Protein AF-A0A3B9QNN4-F1 (afdb_monomer_lite)

Secondary structure (DSSP, 8-state):
--HHHHHHHHHHHHHHHHHHHHTSS-------PPPPS------HHHHHHHHHHHHHHTGGGGGG--S-STTSHIIIIIHHHHHHHHHHHHHH--THHHHHHHHHHHHHHHTSHHHHT-B-TTS-B-SS--B-TT-EEEPPEEEE-TTS-EEEEEEE-SSS-GGGEEEEEEE-SSS-EEEEEEE-TT-SS-EEEEEEEE-TTTHHHHHTTT--TT-SEEEEE-SSSPPPSEEEE---EEE--B-TTHHHHHHHHHHHHHHHHHT-GGGGGGHHHHHHHHHHT--TTGGGS--

pLDDT: mean 85.91, std 18.67, range [30.56, 98.75]

Radius of gyration: 27.52 Å; chains: 1; bounding box: 50×66×72 Å

Structure (mmCIF, N/CA/C/O backbone):
data_AF-A0A3B9QNN4-F1
#
_entry.id   AF-A0A3B9QNN4-F1
#
loop_
_atom_site.group_PDB
_atom_site.id
_atom_site.type_symbol
_atom_site.label_atom_id
_atom_site.label_alt_id
_atom_site.label_comp_id
_atom_site.label_asym_id
_atom_site.label_entity_id
_atom_site.label_seq_id
_atom_site.pdbx_PDB_ins_code
_atom_site.Cartn_x
_atom_site.Cartn_y
_atom_site.Cartn_z
_atom_site.occupancy
_atom_site.B_iso_or_equiv
_atom_site.auth_seq_id
_atom_site.auth_comp_id
_atom_site.auth_asym_id
_atom_site.auth_atom_id
_atom_site.pdbx_PDB_model_num
ATOM 1 N N . MET A 1 1 ? -0.149 27.822 26.641 1.00 48.84 1 MET A N 1
ATOM 2 C CA . MET A 1 1 ? 0.978 28.114 25.717 1.00 48.84 1 MET A CA 1
ATOM 3 C C . MET A 1 1 ? 0.837 27.492 24.314 1.00 48.84 1 MET A C 1
ATOM 5 O O . MET A 1 1 ? 1.449 27.993 23.382 1.00 48.84 1 MET A O 1
ATOM 9 N N . MET A 1 2 ? -0.023 26.480 24.112 1.00 40.31 2 MET A N 1
ATOM 10 C CA . MET A 1 2 ? -0.178 25.762 22.828 1.00 40.31 2 MET A CA 1
ATOM 11 C C . MET A 1 2 ? -1.085 26.455 21.780 1.00 40.31 2 MET A C 1
ATOM 13 O O . MET A 1 2 ? -0.949 26.218 20.581 1.00 40.31 2 MET A O 1
ATOM 17 N N . LYS A 1 3 ? -1.969 27.378 22.196 1.00 37.03 3 LYS A N 1
ATOM 18 C CA . LYS A 1 3 ? -2.856 28.141 21.285 1.00 37.03 3 LYS A CA 1
ATOM 19 C C . LYS A 1 3 ? -2.114 29.184 20.426 1.00 37.03 3 LYS A C 1
ATOM 21 O O . LYS A 1 3 ? -2.517 29.440 19.296 1.00 37.03 3 LYS A O 1
ATOM 26 N N . ILE A 1 4 ? -0.991 29.718 20.914 1.00 47.22 4 ILE A N 1
ATOM 27 C CA . ILE A 1 4 ? -0.203 30.762 20.228 1.00 47.22 4 ILE A CA 1
ATOM 28 C C . ILE A 1 4 ? 0.596 30.180 19.043 1.00 47.22 4 ILE A C 1
ATOM 30 O O . ILE A 1 4 ? 0.824 30.861 18.042 1.00 47.22 4 ILE A O 1
ATOM 34 N N . LEU A 1 5 ? 0.962 28.892 19.098 1.00 45.12 5 LEU A N 1
ATOM 35 C CA . LEU A 1 5 ? 1.735 28.232 18.040 1.00 45.12 5 LEU A CA 1
ATOM 36 C C . LEU A 1 5 ? 0.873 27.851 16.820 1.00 45.12 5 LEU A C 1
ATOM 38 O O . LEU A 1 5 ? 1.340 27.952 15.685 1.00 45.12 5 LEU A O 1
ATOM 42 N N . ARG A 1 6 ? -0.404 27.490 17.032 1.00 48.41 6 ARG A N 1
ATOM 43 C CA . ARG A 1 6 ? -1.373 27.229 15.947 1.00 48.41 6 ARG A CA 1
ATOM 44 C C . ARG A 1 6 ? -1.708 28.496 15.151 1.00 48.41 6 ARG A C 1
ATOM 46 O O . ARG A 1 6 ? -1.752 28.446 13.924 1.00 48.41 6 ARG A O 1
ATOM 53 N N . TRP A 1 7 ? -1.829 29.641 15.824 1.00 43.94 7 TRP A N 1
ATOM 54 C CA . TRP A 1 7 ? -2.081 30.935 15.176 1.00 43.94 7 TRP A CA 1
ATOM 55 C C . TRP A 1 7 ? -0.928 31.397 14.277 1.00 43.94 7 TRP A C 1
ATOM 57 O O . TRP A 1 7 ? -1.161 31.902 13.183 1.00 43.94 7 TRP A O 1
ATOM 67 N N . ARG A 1 8 ? 0.327 31.148 14.671 1.00 54.59 8 ARG A N 1
ATOM 68 C CA . ARG A 1 8 ? 1.503 31.492 13.851 1.00 54.59 8 ARG A CA 1
ATOM 69 C C . ARG A 1 8 ? 1.609 30.674 12.557 1.00 54.59 8 ARG A C 1
ATOM 71 O O . ARG A 1 8 ? 2.105 31.194 11.561 1.00 54.59 8 ARG A O 1
ATOM 78 N N . LYS A 1 9 ? 1.139 29.420 12.552 1.00 51.97 9 LYS A N 1
ATOM 79 C CA . LYS A 1 9 ? 1.108 28.572 11.345 1.00 51.97 9 LYS A CA 1
ATOM 80 C C . LYS A 1 9 ? -0.024 28.979 10.392 1.00 51.97 9 LYS A C 1
ATOM 82 O O . LYS A 1 9 ? 0.218 29.078 9.194 1.00 51.97 9 LYS A O 1
ATOM 87 N N . ALA A 1 10 ? -1.205 29.311 10.922 1.00 58.41 10 ALA A N 1
ATOM 88 C CA . ALA A 1 10 ? -2.320 29.827 10.123 1.00 58.41 10 ALA A CA 1
ATOM 89 C C . ALA A 1 10 ? -1.997 31.193 9.483 1.00 58.41 10 ALA A C 1
ATOM 91 O O . ALA A 1 10 ? -2.262 31.395 8.302 1.00 58.41 10 ALA A O 1
ATOM 92 N N . LEU A 1 11 ? -1.332 32.096 10.217 1.00 60.78 11 LEU A N 1
ATOM 93 C CA . LEU A 1 11 ? -0.947 33.415 9.702 1.00 60.78 11 LEU A CA 1
ATOM 94 C C . LEU A 1 11 ? 0.086 33.329 8.562 1.00 60.78 11 LEU A C 1
ATOM 96 O O . LEU A 1 11 ? 0.011 34.096 7.608 1.00 60.78 11 LEU A O 1
ATOM 100 N N . ARG A 1 12 ? 1.020 32.365 8.623 1.00 56.84 12 ARG A N 1
ATOM 101 C CA . ARG A 1 12 ? 1.975 32.100 7.530 1.00 56.84 12 ARG A CA 1
ATOM 102 C C . ARG A 1 12 ? 1.289 31.535 6.285 1.00 56.84 12 ARG A C 1
ATOM 104 O O . ARG A 1 12 ? 1.664 31.914 5.184 1.00 56.84 12 ARG A O 1
ATOM 111 N N . LEU A 1 13 ? 0.277 30.682 6.451 1.00 54.38 13 LEU A N 1
ATOM 112 C CA . LEU A 1 13 ? -0.476 30.115 5.329 1.00 54.38 13 LEU A CA 1
ATOM 113 C C . LEU A 1 13 ? -1.315 31.186 4.611 1.00 54.38 13 LEU A C 1
ATOM 115 O O . LEU A 1 13 ? -1.308 31.251 3.386 1.00 54.38 13 LEU A O 1
ATOM 119 N N . VAL A 1 14 ? -1.961 32.081 5.366 1.00 67.06 14 VAL A N 1
ATOM 120 C CA . VAL A 1 14 ? -2.735 33.204 4.806 1.00 67.06 14 VAL A CA 1
ATOM 121 C C . VAL A 1 14 ? -1.829 34.204 4.079 1.00 67.06 14 VAL A C 1
ATOM 123 O O . VAL A 1 14 ? -2.186 34.671 3.001 1.00 67.06 14 VAL A O 1
ATOM 126 N N . LEU A 1 15 ? -0.627 34.480 4.600 1.00 56.66 15 LEU A N 1
ATOM 127 C CA . LEU A 1 15 ? 0.340 35.345 3.914 1.00 56.66 15 LEU A CA 1
ATOM 128 C C . LEU A 1 15 ? 0.849 34.739 2.597 1.00 56.66 15 LEU A C 1
ATOM 130 O O . LEU A 1 15 ? 0.989 35.462 1.616 1.00 56.66 15 LEU A O 1
ATOM 134 N N . VAL A 1 16 ? 1.084 33.423 2.543 1.00 59.09 16 VAL A N 1
ATOM 135 C CA . VAL A 1 16 ? 1.499 32.735 1.306 1.00 59.09 16 VAL A CA 1
ATOM 136 C C . VAL A 1 16 ? 0.375 32.743 0.263 1.00 59.09 16 VAL A C 1
ATOM 138 O O . VAL A 1 16 ? 0.637 32.990 -0.912 1.00 59.09 16 VAL A O 1
ATOM 141 N N . ILE A 1 17 ? -0.881 32.558 0.681 1.00 56.44 17 ILE A N 1
ATOM 142 C CA . ILE A 1 17 ? -2.044 32.613 -0.218 1.00 56.44 17 ILE A CA 1
ATOM 143 C C . ILE A 1 17 ? -2.262 34.035 -0.762 1.00 56.44 17 ILE A C 1
ATOM 145 O O . ILE A 1 17 ? -2.523 34.200 -1.950 1.00 56.44 17 ILE A O 1
ATOM 149 N N . LEU A 1 18 ? -2.082 35.078 0.056 1.00 52.69 18 LEU A N 1
ATOM 150 C CA . LEU A 1 18 ? -2.211 36.469 -0.398 1.00 52.69 18 LEU A CA 1
ATOM 151 C C . LEU A 1 18 ? -1.085 36.899 -1.355 1.00 52.69 18 LEU A C 1
ATOM 153 O O . LEU A 1 18 ? -1.347 37.656 -2.286 1.00 52.69 18 LEU A O 1
ATOM 157 N N . VAL A 1 19 ? 0.137 36.375 -1.197 1.00 55.00 19 VAL A N 1
ATOM 158 C CA . VAL A 1 19 ? 1.235 36.587 -2.163 1.00 55.00 19 VAL A CA 1
ATOM 159 C C . VAL A 1 19 ? 0.944 35.898 -3.502 1.00 55.00 19 VAL A C 1
ATOM 161 O O . VAL A 1 19 ? 1.226 36.466 -4.555 1.00 55.00 19 VAL A O 1
ATOM 164 N N . LEU A 1 20 ? 0.317 34.718 -3.486 1.00 48.19 20 LEU A N 1
ATOM 165 C CA . LEU A 1 20 ? -0.090 34.010 -4.706 1.00 48.19 20 LEU A CA 1
ATOM 166 C C . LEU A 1 20 ? -1.268 34.690 -5.424 1.00 48.19 20 LEU A C 1
ATOM 168 O O . LEU A 1 20 ? -1.307 34.696 -6.651 1.00 48.19 20 LEU A O 1
ATOM 172 N N . ILE A 1 21 ? -2.192 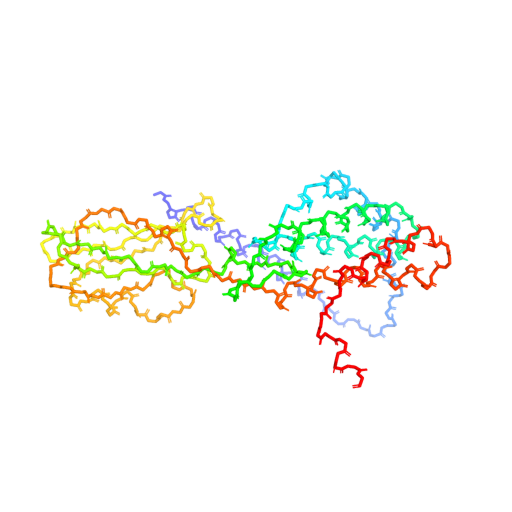35.316 -4.687 1.00 50.88 21 ILE A N 1
ATOM 173 C CA . ILE A 1 21 ? -3.322 36.061 -5.270 1.00 50.88 21 ILE A CA 1
ATOM 174 C C . ILE A 1 21 ? -2.874 37.437 -5.796 1.00 50.88 21 ILE A C 1
ATOM 176 O O . ILE A 1 21 ? -3.336 37.867 -6.851 1.00 50.88 21 ILE A O 1
ATOM 180 N N . GLY A 1 22 ? -1.915 38.098 -5.137 1.00 42.53 22 GLY A N 1
ATOM 181 C CA . GLY A 1 22 ? -1.340 39.368 -5.606 1.00 42.53 22 GLY A CA 1
ATOM 182 C C . GLY A 1 22 ? -0.523 39.255 -6.902 1.00 42.53 22 GLY A C 1
ATOM 183 O O . GLY A 1 22 ? -0.383 40.237 -7.626 1.00 42.53 22 GLY A O 1
ATOM 184 N N . LEU A 1 23 ? -0.037 38.056 -7.240 1.00 44.50 23 LEU A N 1
ATOM 185 C CA . LEU A 1 23 ? 0.614 37.762 -8.524 1.00 44.50 23 LEU A CA 1
ATOM 186 C C . LEU A 1 23 ? -0.383 37.540 -9.679 1.00 44.50 23 LEU A C 1
ATOM 188 O O . LEU A 1 23 ? 0.030 37.532 -10.836 1.00 44.50 23 LEU A O 1
ATOM 192 N N . ALA A 1 24 ? -1.684 37.398 -9.396 1.00 45.53 24 ALA A N 1
ATOM 193 C CA . ALA A 1 24 ? -2.708 37.102 -10.401 1.00 45.53 24 ALA A CA 1
ATOM 194 C C . ALA A 1 24 ? -3.456 38.341 -10.939 1.00 45.53 24 ALA A C 1
ATOM 196 O O . ALA A 1 24 ? -4.159 38.238 -11.941 1.00 45.53 24 ALA A O 1
ATOM 197 N N . THR A 1 25 ? -3.303 39.525 -10.334 1.00 46.22 25 THR A N 1
ATOM 198 C CA . THR A 1 25 ? -4.068 40.734 -10.717 1.00 46.22 25 THR A CA 1
ATOM 199 C C . THR A 1 25 ? -3.306 41.726 -11.607 1.00 46.22 25 THR A C 1
ATOM 201 O O . THR A 1 25 ? -3.734 42.864 -11.766 1.00 46.22 25 THR A O 1
ATOM 204 N N . GLY A 1 26 ? -2.187 41.310 -12.208 1.00 44.72 26 GLY A N 1
ATOM 205 C CA . GLY A 1 26 ? -1.356 42.141 -13.093 1.00 44.72 26 GLY A CA 1
ATOM 206 C C . GLY A 1 26 ? -1.476 41.846 -14.593 1.00 44.72 26 GLY A C 1
ATOM 207 O O . GLY A 1 26 ? -0.605 42.263 -15.350 1.00 44.72 26 GLY A O 1
ATOM 208 N N . LEU A 1 27 ? -2.497 41.108 -15.044 1.00 46.31 27 LEU A N 1
ATOM 209 C CA . LEU A 1 27 ? -2.701 40.814 -16.469 1.00 46.31 27 LEU A CA 1
ATOM 210 C C . LEU A 1 27 ? -3.643 41.838 -17.103 1.00 46.31 27 LEU A C 1
ATOM 212 O O . LEU A 1 27 ? -4.841 41.625 -17.276 1.00 46.31 27 LEU A O 1
ATOM 216 N N . SER A 1 28 ? -3.059 42.976 -17.457 1.00 43.44 28 SER A N 1
ATOM 217 C CA . SER A 1 28 ? -3.612 43.918 -18.422 1.00 43.44 28 SER A CA 1
ATOM 218 C C . SER A 1 28 ? -3.825 43.200 -19.759 1.00 43.44 28 SER A C 1
ATOM 220 O O . SER A 1 28 ? -2.876 42.668 -20.334 1.00 43.44 28 SER A O 1
ATOM 222 N N . PHE A 1 29 ? -5.053 43.209 -20.283 1.00 44.94 29 PHE A N 1
ATOM 223 C CA . PHE A 1 29 ? -5.356 42.777 -21.649 1.00 44.94 29 PHE A CA 1
ATOM 224 C C . PHE A 1 29 ? -4.728 43.755 -22.654 1.00 44.94 29 PHE A C 1
ATOM 226 O O . PHE A 1 29 ? -5.363 44.710 -23.096 1.00 44.94 29 PHE A O 1
ATOM 233 N N . GLN A 1 30 ? -3.465 43.530 -23.013 1.00 46.97 30 GLN A N 1
ATOM 234 C CA . GLN A 1 30 ? -2.846 44.144 -24.183 1.00 46.97 30 GLN A CA 1
ATOM 235 C C . GLN A 1 30 ? -2.880 43.158 -25.351 1.00 46.97 30 GLN A C 1
ATOM 237 O O . GLN A 1 30 ? -2.247 42.114 -25.298 1.00 46.97 30 GLN A O 1
ATOM 242 N N . GLY A 1 31 ? -3.645 43.538 -26.379 1.00 42.91 31 GLY A N 1
ATOM 243 C CA . GLY A 1 31 ? -3.410 43.280 -27.802 1.00 42.91 31 GLY A CA 1
ATOM 244 C C . GLY A 1 31 ? -3.088 41.852 -28.247 1.00 42.91 31 GLY A C 1
ATOM 245 O O . GLY A 1 31 ? -2.016 41.324 -27.977 1.00 42.91 31 GLY A O 1
ATOM 246 N N . CYS A 1 32 ? -3.965 41.288 -29.083 1.00 46.66 32 CYS A N 1
ATOM 247 C CA . CYS A 1 32 ? -3.640 40.161 -29.960 1.00 46.66 32 CYS A CA 1
ATOM 248 C C . CYS A 1 32 ? -2.477 40.521 -30.907 1.00 46.66 32 CYS A C 1
ATOM 250 O O . CYS A 1 32 ? -2.693 40.977 -32.028 1.00 46.66 32 CYS A O 1
ATOM 252 N N . GLY A 1 33 ? -1.242 40.320 -30.455 1.00 56.91 33 GLY A N 1
ATOM 253 C CA . GLY A 1 33 ? -0.106 40.018 -31.317 1.00 56.91 33 GLY A CA 1
ATOM 254 C C . GLY A 1 33 ? -0.001 38.500 -31.507 1.00 56.91 33 GLY A C 1
ATOM 255 O O . GLY A 1 33 ? -0.501 37.753 -30.660 1.00 56.91 33 GLY A O 1
ATOM 256 N N . PRO A 1 34 ? 0.627 38.011 -32.592 1.00 55.72 34 PRO A N 1
ATOM 257 C CA . PRO A 1 34 ? 0.979 36.599 -32.681 1.00 55.72 34 PRO A CA 1
ATOM 258 C C . PRO A 1 34 ? 1.780 36.217 -31.425 1.00 55.72 34 PRO A C 1
ATOM 260 O O . PRO A 1 34 ? 2.636 37.004 -31.004 1.00 55.72 34 PRO A O 1
ATOM 263 N N . PRO A 1 35 ? 1.495 35.063 -30.793 1.00 55.41 35 PRO A N 1
ATOM 264 C CA . PRO A 1 35 ? 2.208 34.660 -29.593 1.00 55.41 35 PRO A CA 1
ATOM 265 C C . PRO A 1 35 ? 3.710 34.666 -29.899 1.00 55.41 35 PRO A C 1
ATOM 267 O O . PRO A 1 35 ? 4.111 34.170 -30.959 1.00 55.41 35 PRO A O 1
ATOM 270 N N . PRO A 1 36 ? 4.555 35.247 -29.029 1.00 52.53 36 PRO A N 1
ATOM 271 C CA . PRO A 1 36 ? 5.988 35.132 -29.206 1.00 52.53 36 PRO A CA 1
ATOM 272 C C . PRO A 1 36 ? 6.321 33.644 -29.286 1.00 52.53 36 PRO A C 1
ATOM 274 O O . PRO A 1 36 ? 5.921 32.852 -28.433 1.00 52.53 36 PRO A O 1
ATOM 277 N N . ASN A 1 37 ? 7.040 33.273 -30.342 1.00 53.25 37 ASN A N 1
ATOM 278 C CA . ASN A 1 37 ? 7.505 31.920 -30.635 1.00 53.25 37 ASN A CA 1
ATOM 279 C C . ASN A 1 37 ? 8.624 31.490 -29.659 1.00 53.25 37 ASN A C 1
ATOM 281 O O . ASN A 1 37 ? 9.626 30.898 -30.040 1.00 53.25 37 ASN A O 1
ATOM 285 N N . THR A 1 38 ? 8.477 31.814 -28.378 1.00 53.00 38 THR A N 1
ATOM 286 C CA . THR A 1 38 ? 9.259 31.288 -27.265 1.00 53.00 38 THR A CA 1
ATOM 287 C C . THR A 1 38 ? 8.513 30.101 -26.673 1.00 53.00 38 THR A C 1
ATOM 289 O O . THR A 1 38 ? 8.257 30.022 -25.472 1.00 53.00 38 THR A O 1
ATOM 292 N N . ALA A 1 39 ? 8.206 29.120 -27.525 1.00 52.06 39 ALA A N 1
ATOM 293 C CA . ALA A 1 39 ? 8.204 27.747 -27.058 1.00 52.06 39 ALA A CA 1
ATOM 294 C C . ALA A 1 39 ? 9.607 27.520 -26.486 1.00 52.06 39 ALA A C 1
ATOM 296 O O . ALA A 1 39 ? 10.578 27.386 -27.229 1.00 52.06 39 ALA A O 1
ATOM 297 N N . LYS A 1 40 ? 9.734 27.612 -25.158 1.00 50.47 40 LYS A N 1
ATOM 298 C CA . LYS A 1 40 ? 10.925 27.176 -24.439 1.00 50.47 40 LYS A CA 1
ATOM 299 C C . LYS A 1 40 ? 11.105 25.720 -24.840 1.00 50.47 40 LYS A C 1
ATOM 301 O O . LYS A 1 40 ? 10.443 24.843 -24.294 1.00 50.47 40 LYS A O 1
ATOM 306 N N . THR A 1 41 ? 11.979 25.476 -25.809 1.00 51.22 41 THR A N 1
ATOM 307 C CA . THR A 1 41 ? 12.717 24.231 -25.902 1.00 51.22 41 THR A CA 1
ATOM 308 C C . THR A 1 41 ? 13.288 24.050 -24.507 1.00 51.22 41 THR A C 1
ATOM 310 O O . THR A 1 41 ? 14.267 24.707 -24.159 1.00 51.22 41 THR A O 1
ATOM 313 N N . ILE A 1 42 ? 12.619 23.270 -23.652 1.00 56.84 42 ILE A N 1
ATOM 314 C CA . ILE A 1 42 ? 13.287 22.685 -22.498 1.00 56.84 42 ILE A CA 1
ATOM 315 C C . ILE A 1 42 ? 14.497 22.032 -23.136 1.00 56.84 42 ILE A C 1
ATOM 317 O O . ILE A 1 42 ? 14.349 21.152 -23.986 1.00 56.84 42 ILE A O 1
ATOM 321 N N . VAL A 1 43 ? 15.672 22.599 -22.884 1.00 70.25 43 VAL A N 1
ATOM 322 C CA . VAL A 1 43 ? 16.878 22.199 -23.590 1.00 70.25 43 VAL A CA 1
ATOM 323 C C . VAL A 1 43 ? 17.049 20.733 -23.225 1.00 70.25 43 VAL A C 1
ATOM 325 O O . VAL A 1 43 ? 17.214 20.424 -22.052 1.00 70.25 43 VAL A O 1
ATOM 328 N N . PHE A 1 44 ? 16.925 19.811 -24.184 1.00 75.69 44 PHE A N 1
ATOM 329 C CA . PHE A 1 44 ? 16.909 18.364 -23.911 1.00 75.69 44 PHE A CA 1
ATOM 330 C C . PHE A 1 44 ? 18.080 17.910 -23.024 1.00 75.69 44 PHE A C 1
ATOM 332 O O . PHE A 1 44 ? 17.966 16.970 -22.239 1.00 75.69 44 PHE A O 1
ATOM 339 N N . GLN A 1 45 ? 19.198 18.628 -23.119 1.00 79.69 45 GLN A N 1
ATOM 340 C CA . GLN A 1 45 ? 20.376 18.464 -22.283 1.00 79.69 45 GLN A CA 1
ATOM 341 C C . GLN A 1 45 ? 20.120 18.747 -20.793 1.00 79.69 45 GLN A C 1
ATOM 343 O O . GLN A 1 45 ? 20.621 18.002 -19.959 1.00 79.69 45 GLN A O 1
ATOM 348 N N . GLU A 1 46 ? 19.329 19.764 -20.454 1.00 86.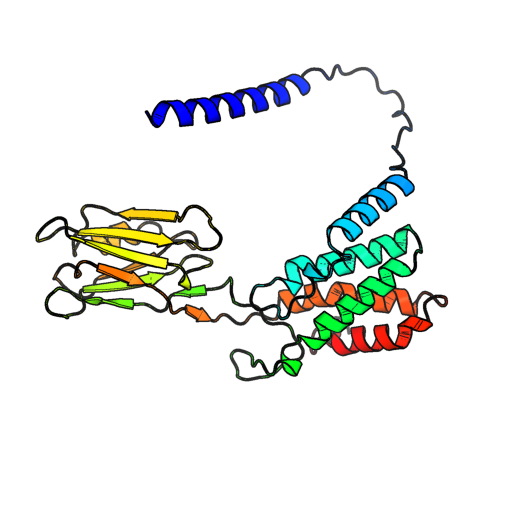00 46 GLU A N 1
ATOM 349 C CA . GLU A 1 46 ? 18.944 20.089 -19.077 1.00 86.00 46 GLU A CA 1
ATOM 350 C C . GLU A 1 46 ? 18.081 18.968 -18.483 1.00 86.00 46 GLU A C 1
ATOM 352 O O . GLU A 1 46 ? 18.407 18.452 -17.419 1.00 86.00 46 GLU A O 1
ATOM 357 N N . ALA A 1 47 ? 17.064 18.492 -19.214 1.00 86.88 47 ALA A N 1
ATOM 358 C CA . ALA A 1 47 ? 16.223 17.375 -18.770 1.00 86.88 47 ALA A CA 1
ATOM 359 C C . ALA A 1 47 ? 17.037 16.089 -18.534 1.00 86.88 47 ALA A C 1
ATOM 361 O O . ALA A 1 47 ? 16.873 15.433 -17.505 1.00 86.88 47 ALA A O 1
ATOM 362 N N . ARG A 1 48 ? 17.968 15.764 -19.445 1.00 92.81 48 ARG A N 1
ATOM 363 C CA . ARG A 1 48 ? 18.896 14.635 -19.278 1.00 92.81 48 ARG A CA 1
ATOM 364 C C . ARG A 1 48 ? 19.783 14.805 -18.049 1.00 92.81 48 ARG A C 1
ATOM 366 O O . ARG A 1 48 ? 19.892 13.879 -17.258 1.00 92.81 48 ARG A O 1
ATOM 373 N N . GLN A 1 49 ? 20.398 15.973 -17.870 1.00 94.12 49 GLN A N 1
ATOM 374 C CA . GLN A 1 49 ? 21.271 16.241 -16.724 1.00 94.12 49 GLN A CA 1
ATOM 375 C C . GLN A 1 49 ? 20.514 16.156 -15.397 1.00 94.12 49 GLN A C 1
ATOM 377 O O . GLN A 1 49 ? 21.021 15.567 -14.444 1.00 94.12 49 GLN A O 1
ATOM 382 N N . THR A 1 50 ? 19.299 16.706 -15.333 1.00 93.94 50 THR A N 1
ATOM 383 C CA . THR A 1 50 ? 18.438 16.603 -14.150 1.00 93.94 50 THR A CA 1
ATOM 384 C C . THR A 1 50 ? 18.081 15.149 -13.854 1.00 93.94 50 THR A C 1
ATOM 386 O O . THR A 1 50 ? 18.192 14.720 -12.706 1.00 93.94 50 THR A O 1
ATOM 389 N N . TYR A 1 51 ? 17.700 14.378 -14.874 1.00 95.75 51 TYR A N 1
ATOM 390 C CA . TYR A 1 51 ? 17.365 12.968 -14.701 1.00 95.75 51 TYR A CA 1
ATOM 391 C C . TYR A 1 51 ? 18.582 12.136 -14.270 1.00 95.75 51 TYR A C 1
ATOM 393 O O . TYR A 1 51 ? 18.488 11.364 -13.322 1.00 95.75 51 TYR A O 1
ATOM 401 N N . ASP A 1 52 ? 19.748 12.341 -14.885 1.00 96.31 52 ASP A N 1
ATOM 402 C CA . ASP A 1 52 ? 20.986 11.638 -14.527 1.00 96.31 52 ASP A CA 1
ATOM 403 C C . ASP A 1 52 ? 21.451 11.973 -13.102 1.00 96.31 52 ASP A C 1
ATOM 405 O O . ASP A 1 52 ? 21.934 11.099 -12.377 1.00 96.31 52 ASP A O 1
ATOM 409 N N . ALA A 1 53 ? 21.275 13.225 -12.669 1.00 95.56 53 ALA A N 1
ATOM 410 C CA . ALA A 1 53 ? 21.531 13.622 -11.289 1.00 95.56 53 ALA A CA 1
ATOM 411 C C . ALA A 1 53 ? 20.586 12.907 -10.312 1.00 95.56 53 ALA A C 1
ATOM 413 O O . ALA A 1 53 ? 21.043 12.432 -9.270 1.00 95.56 53 ALA A O 1
ATOM 414 N N . LEU A 1 54 ? 19.298 12.781 -10.660 1.00 93.69 54 LEU A N 1
ATOM 415 C CA . LEU A 1 54 ? 18.322 12.035 -9.865 1.00 93.69 54 LEU A CA 1
ATOM 416 C C . LEU A 1 54 ? 18.670 10.543 -9.809 1.00 93.69 54 LEU A C 1
ATOM 418 O O . LEU A 1 54 ? 18.742 9.994 -8.711 1.00 93.69 54 LEU A O 1
ATOM 422 N N . LEU A 1 55 ? 18.969 9.910 -10.950 1.00 94.94 55 LEU A N 1
ATOM 423 C CA . LEU A 1 55 ? 19.410 8.514 -11.001 1.00 94.94 55 LEU A CA 1
ATOM 424 C C . LEU A 1 55 ? 20.589 8.282 -10.066 1.00 94.94 55 LEU A C 1
ATOM 426 O O . LEU A 1 55 ? 20.526 7.407 -9.204 1.00 94.94 55 LEU A O 1
ATOM 430 N N . LYS A 1 56 ? 21.636 9.105 -10.179 1.00 94.44 56 LYS A N 1
ATOM 431 C CA . LYS A 1 56 ? 22.823 8.995 -9.329 1.00 94.44 56 LYS A CA 1
ATOM 432 C C . LYS A 1 56 ? 22.484 9.158 -7.846 1.00 94.44 56 LYS A C 1
ATOM 434 O O . LYS A 1 56 ? 23.000 8.406 -7.025 1.00 94.44 56 LYS A O 1
ATOM 439 N N . ALA A 1 57 ? 21.619 10.110 -7.498 1.00 92.25 57 ALA A N 1
ATOM 440 C CA . ALA A 1 57 ? 21.180 10.320 -6.118 1.00 92.25 57 ALA A CA 1
ATOM 441 C C . ALA A 1 57 ? 20.382 9.128 -5.558 1.00 92.25 57 ALA A C 1
ATOM 443 O O . ALA A 1 57 ? 20.390 8.899 -4.351 1.00 92.25 57 ALA A O 1
ATOM 444 N N . THR A 1 58 ? 19.723 8.356 -6.425 1.00 89.25 58 THR A N 1
ATOM 445 C CA . THR A 1 58 ? 18.977 7.139 -6.066 1.00 89.25 58 THR A CA 1
ATOM 446 C C . THR A 1 58 ? 19.791 5.846 -6.186 1.00 89.25 58 THR A C 1
ATOM 448 O O . THR A 1 58 ? 19.196 4.770 -6.186 1.00 89.25 58 THR A O 1
ATOM 451 N N . SER A 1 59 ? 21.121 5.929 -6.313 1.00 92.81 59 SER A N 1
ATOM 452 C CA . SER A 1 59 ? 21.987 4.775 -6.616 1.00 92.81 59 SER A CA 1
ATOM 453 C C . SER A 1 59 ? 21.487 3.996 -7.834 1.00 92.81 59 SER A C 1
ATOM 455 O O . SER A 1 59 ? 21.304 2.790 -7.781 1.00 92.81 59 SER A O 1
ATOM 457 N N . PHE A 1 60 ? 21.158 4.712 -8.910 1.00 92.31 60 PHE A N 1
ATOM 458 C CA . PHE A 1 60 ? 20.611 4.155 -10.153 1.00 92.31 60 PHE A CA 1
ATOM 459 C C . PHE A 1 60 ? 19.321 3.340 -9.986 1.00 92.31 60 PHE A C 1
ATOM 461 O O . PHE A 1 60 ? 18.949 2.603 -10.889 1.00 92.31 60 PHE A O 1
ATOM 468 N N . GLY A 1 61 ? 18.603 3.523 -8.875 1.00 90.38 61 GLY A N 1
ATOM 469 C CA . GLY A 1 61 ? 17.374 2.793 -8.594 1.00 90.38 61 GLY A CA 1
ATOM 470 C C . GLY A 1 61 ? 17.568 1.542 -7.740 1.00 90.38 61 GLY A C 1
ATOM 471 O O . GLY A 1 61 ? 16.570 0.906 -7.434 1.00 90.38 61 GLY A O 1
ATOM 472 N N . GLU A 1 62 ? 18.771 1.218 -7.251 1.00 93.56 62 GLU A N 1
ATOM 473 C CA . GLU A 1 62 ? 19.020 0.024 -6.414 1.00 93.56 62 GLU A CA 1
ATOM 474 C C . GLU A 1 62 ? 18.051 -0.095 -5.217 1.00 93.56 62 GLU A C 1
ATOM 476 O O . GLU A 1 62 ? 17.570 -1.177 -4.881 1.00 93.56 62 GLU A O 1
ATOM 481 N N . ASN A 1 63 ? 17.676 1.033 -4.603 1.00 91.25 63 ASN A N 1
ATOM 482 C CA . ASN A 1 63 ? 16.717 1.076 -3.487 1.00 91.25 63 ASN A CA 1
ATOM 483 C C . ASN A 1 63 ? 15.254 0.785 -3.891 1.00 91.25 63 ASN A C 1
ATOM 485 O O . ASN A 1 63 ? 14.370 0.719 -3.031 1.00 91.25 63 ASN A O 1
ATOM 489 N N . LEU A 1 64 ? 14.987 0.662 -5.190 1.00 93.50 64 LEU A N 1
ATOM 490 C CA . LEU A 1 64 ? 13.697 0.312 -5.776 1.00 93.50 64 LEU A CA 1
ATOM 491 C C . LEU A 1 64 ? 13.623 -1.163 -6.182 1.00 93.50 64 LEU A C 1
ATOM 493 O O . LEU A 1 64 ? 12.571 -1.576 -6.648 1.00 93.50 64 LEU A O 1
ATOM 497 N N . LEU A 1 65 ? 14.684 -1.955 -5.982 1.00 95.69 65 LEU A N 1
ATOM 498 C CA . LEU A 1 65 ? 14.668 -3.405 -6.191 1.00 95.69 65 LEU A CA 1
ATOM 499 C C . LEU A 1 65 ? 13.912 -4.083 -5.042 1.00 95.69 65 LEU A C 1
ATOM 501 O O . LEU A 1 65 ? 14.484 -4.517 -4.035 1.00 95.69 65 LEU A O 1
ATOM 505 N N . TYR A 1 66 ? 12.584 -4.118 -5.145 1.00 97.00 66 TYR A N 1
ATOM 506 C CA . TYR A 1 66 ? 11.746 -4.667 -4.085 1.00 97.00 66 TYR A CA 1
ATOM 507 C C . TYR A 1 66 ? 11.697 -6.193 -4.141 1.00 97.00 66 TYR A C 1
ATOM 509 O O . TYR A 1 66 ? 11.672 -6.800 -5.205 1.00 97.00 66 TYR A O 1
ATOM 517 N N . ARG A 1 67 ? 11.619 -6.818 -2.960 1.00 96.69 67 ARG A N 1
ATOM 518 C CA . ARG A 1 67 ? 11.545 -8.281 -2.804 1.00 96.69 67 ARG A CA 1
ATOM 519 C C . ARG A 1 67 ? 10.151 -8.858 -3.057 1.00 96.69 67 ARG A C 1
ATOM 521 O O . ARG A 1 67 ? 10.006 -10.073 -3.154 1.00 96.69 67 ARG A O 1
ATOM 528 N N . ASP A 1 68 ? 9.130 -8.003 -3.103 1.00 95.06 68 ASP A N 1
ATOM 529 C CA . ASP A 1 68 ? 7.741 -8.364 -3.355 1.00 95.06 68 ASP A CA 1
ATOM 530 C C . ASP A 1 68 ? 6.847 -7.141 -3.628 1.00 95.06 68 ASP A C 1
ATOM 532 O O . ASP A 1 68 ? 7.246 -5.992 -3.433 1.00 95.06 68 ASP A O 1
ATOM 536 N N . ASN A 1 69 ? 5.601 -7.412 -4.033 1.00 95.19 69 ASN A N 1
ATOM 537 C CA . ASN A 1 69 ? 4.545 -6.417 -4.222 1.00 95.19 69 ASN A CA 1
ATOM 538 C C . ASN A 1 69 ? 3.468 -6.431 -3.112 1.00 95.19 69 ASN A C 1
ATOM 540 O O . ASN A 1 69 ? 2.411 -5.811 -3.273 1.00 95.19 69 ASN A O 1
ATOM 544 N N . LEU A 1 70 ? 3.702 -7.088 -1.966 1.00 92.44 70 LEU A N 1
ATOM 545 C CA . LEU A 1 70 ? 2.680 -7.251 -0.917 1.00 92.44 70 LEU A CA 1
ATOM 546 C C . LEU A 1 70 ? 2.189 -5.898 -0.399 1.00 92.44 70 LEU A C 1
ATOM 548 O O . LEU A 1 70 ? 1.003 -5.719 -0.132 1.00 92.44 70 LEU A O 1
ATOM 552 N N . THR A 1 71 ? 3.097 -4.925 -0.347 1.00 90.25 71 THR A N 1
ATOM 553 C CA . THR A 1 71 ? 2.836 -3.529 0.029 1.00 90.25 71 THR A CA 1
ATOM 554 C C . THR A 1 71 ? 2.793 -2.592 -1.184 1.00 90.25 71 THR A C 1
ATOM 556 O O . THR A 1 71 ? 3.074 -1.403 -1.061 1.00 90.25 71 THR A O 1
ATOM 559 N N . GLY A 1 72 ? 2.515 -3.114 -2.381 1.00 92.56 72 GLY A N 1
ATOM 560 C CA . GLY A 1 72 ? 2.291 -2.339 -3.605 1.00 92.56 72 GLY A CA 1
ATOM 561 C C . GLY A 1 72 ? 3.510 -1.580 -4.142 1.00 92.56 72 GLY A C 1
ATOM 562 O O . GLY A 1 72 ? 3.365 -0.722 -5.006 1.00 92.56 72 GLY A O 1
ATOM 563 N N . ARG A 1 73 ? 4.714 -1.824 -3.618 1.00 94.75 73 ARG A N 1
ATOM 564 C CA . ARG A 1 73 ? 5.894 -1.021 -3.971 1.00 94.75 73 ARG A CA 1
ATOM 565 C C . ARG A 1 73 ? 6.368 -1.251 -5.405 1.00 94.75 73 ARG A C 1
ATOM 567 O O . ARG A 1 73 ? 6.748 -0.287 -6.061 1.00 94.75 73 ARG A O 1
ATOM 574 N N . ILE A 1 74 ? 6.280 -2.482 -5.913 1.00 96.81 74 ILE A N 1
ATOM 575 C CA . ILE A 1 74 ? 6.641 -2.773 -7.308 1.00 96.81 74 ILE A CA 1
ATOM 576 C C . ILE A 1 74 ? 5.714 -2.011 -8.255 1.00 96.81 74 ILE A C 1
ATOM 578 O O . ILE A 1 74 ? 6.189 -1.329 -9.157 1.00 96.81 74 ILE A O 1
ATOM 582 N N . VAL A 1 75 ? 4.398 -2.055 -8.019 1.00 95.19 75 VAL A N 1
ATOM 583 C CA . VAL A 1 75 ? 3.444 -1.375 -8.906 1.00 95.19 75 VAL A CA 1
ATOM 584 C C . VAL A 1 75 ? 3.566 0.153 -8.874 1.00 95.19 75 VAL A C 1
ATOM 586 O O . VAL A 1 75 ? 3.533 0.790 -9.925 1.00 95.19 75 VAL A O 1
ATOM 589 N N . TRP A 1 76 ? 3.708 0.751 -7.686 1.00 94.62 76 TRP A N 1
ATOM 590 C CA . TRP A 1 76 ? 3.611 2.205 -7.527 1.00 94.62 76 TRP A CA 1
ATOM 591 C C . TRP A 1 76 ? 4.952 2.917 -7.695 1.00 94.62 76 TRP A C 1
ATOM 593 O O . TRP A 1 76 ? 4.957 4.099 -8.029 1.00 94.62 76 TRP A O 1
ATOM 603 N N . ASN A 1 77 ? 6.073 2.213 -7.504 1.00 96.31 77 ASN A N 1
ATOM 604 C CA . ASN A 1 77 ? 7.405 2.807 -7.579 1.00 96.31 77 ASN A CA 1
ATOM 605 C C . ASN A 1 77 ? 8.249 2.171 -8.693 1.00 96.31 77 ASN A C 1
ATOM 607 O O . ASN A 1 77 ? 8.616 2.861 -9.640 1.00 96.31 77 ASN A O 1
ATOM 611 N N . GLU A 1 78 ? 8.560 0.873 -8.604 1.00 97.44 78 GLU A N 1
ATOM 612 C CA . GLU A 1 78 ? 9.533 0.226 -9.504 1.00 97.44 78 GLU A CA 1
ATOM 613 C C . GLU A 1 78 ? 9.049 0.198 -10.962 1.00 97.44 78 GLU A C 1
ATOM 615 O O . GLU A 1 78 ? 9.801 0.556 -11.862 1.00 97.44 78 GLU A O 1
ATOM 620 N N . ALA A 1 79 ? 7.770 -0.102 -11.207 1.00 97.31 79 ALA A N 1
ATOM 621 C CA . ALA A 1 79 ? 7.193 -0.081 -12.553 1.00 97.31 79 ALA A CA 1
ATOM 622 C C . ALA A 1 79 ? 7.213 1.327 -13.180 1.00 97.31 79 ALA A C 1
ATOM 624 O O . ALA A 1 79 ? 7.555 1.482 -14.351 1.00 97.31 79 ALA A O 1
ATOM 625 N N . GLN A 1 80 ? 6.910 2.364 -12.392 1.00 97.25 80 GLN A N 1
ATOM 626 C CA . GLN A 1 80 ? 6.961 3.762 -12.844 1.00 97.25 80 GLN A CA 1
ATOM 627 C C . GLN A 1 80 ? 8.400 4.194 -13.152 1.00 97.25 80 GLN A C 1
ATOM 629 O O . GLN A 1 80 ? 8.669 4.889 -14.133 1.00 97.25 80 GLN A O 1
ATOM 634 N N . PHE A 1 81 ? 9.345 3.740 -12.328 1.00 97.81 81 PHE A N 1
ATOM 635 C CA . PHE A 1 81 ? 10.765 3.956 -12.548 1.00 97.81 81 PHE A CA 1
ATOM 636 C C . PHE A 1 81 ? 11.240 3.292 -13.847 1.00 97.81 81 PHE A C 1
ATOM 638 O O . PHE A 1 81 ? 11.815 3.970 -14.699 1.00 97.81 81 PHE A O 1
ATOM 645 N N . MET A 1 82 ? 10.911 2.015 -14.054 1.00 98.31 82 MET A N 1
ATOM 646 C CA . MET A 1 82 ? 11.198 1.279 -15.288 1.00 98.31 82 MET A CA 1
ATOM 647 C C . MET A 1 82 ? 10.628 1.982 -16.527 1.00 98.31 82 MET A C 1
ATOM 649 O O . MET A 1 82 ? 11.313 2.121 -17.540 1.00 98.31 82 MET A O 1
ATOM 653 N N . GLU A 1 83 ? 9.396 2.483 -16.451 1.00 98.06 83 GLU A N 1
ATOM 654 C CA . GLU A 1 83 ? 8.797 3.245 -17.545 1.00 98.06 83 GLU A CA 1
ATOM 655 C C . GLU A 1 83 ? 9.574 4.536 -17.855 1.00 98.06 83 GLU A C 1
ATOM 657 O O . GLU A 1 83 ? 9.797 4.879 -19.021 1.00 98.06 83 GLU A O 1
ATOM 662 N N . SER A 1 84 ? 10.047 5.235 -16.820 1.00 97.81 84 SER A N 1
ATOM 663 C CA . SER A 1 84 ? 10.845 6.450 -16.993 1.00 97.81 84 SER A CA 1
ATOM 664 C C . SER A 1 84 ? 12.190 6.191 -17.690 1.00 97.81 84 SER A C 1
ATOM 666 O O . SER A 1 84 ? 12.625 7.025 -18.483 1.00 97.81 84 SER A O 1
ATOM 668 N N . LEU A 1 85 ? 12.804 5.020 -17.484 1.00 98.50 85 LEU A N 1
ATOM 669 C CA . LEU A 1 85 ? 14.040 4.619 -18.170 1.00 98.50 85 LEU A CA 1
ATOM 670 C C . LEU A 1 85 ? 13.816 4.414 -19.673 1.00 98.50 85 LEU A C 1
ATOM 672 O O . LEU A 1 85 ? 14.617 4.881 -20.485 1.00 98.50 85 LEU A O 1
ATOM 676 N N . ILE A 1 86 ? 12.697 3.790 -20.059 1.00 98.38 86 ILE A N 1
ATOM 677 C CA . ILE A 1 86 ? 12.307 3.656 -21.472 1.00 98.38 86 ILE A CA 1
ATOM 678 C C . ILE A 1 86 ? 12.111 5.042 -22.093 1.00 98.38 86 ILE A C 1
ATOM 680 O O . ILE A 1 86 ? 12.634 5.306 -23.174 1.00 98.38 86 ILE A O 1
ATOM 684 N N . ASN A 1 87 ? 11.420 5.953 -21.397 1.00 97.44 87 ASN A N 1
ATOM 685 C CA . ASN A 1 87 ? 11.221 7.324 -21.877 1.00 97.44 87 ASN A CA 1
ATOM 686 C C . ASN A 1 87 ? 12.559 8.056 -22.087 1.00 97.44 87 ASN A C 1
ATOM 688 O O . ASN A 1 87 ? 12.732 8.773 -23.075 1.00 97.44 87 ASN A O 1
ATOM 692 N N . MET A 1 88 ? 13.523 7.859 -21.185 1.00 97.44 88 MET A N 1
ATOM 693 C CA . MET A 1 88 ? 14.850 8.463 -21.301 1.00 97.44 88 MET A CA 1
ATOM 694 C C . MET A 1 88 ? 15.678 7.866 -22.433 1.00 97.44 88 MET A C 1
ATOM 696 O O . MET A 1 88 ? 16.348 8.620 -23.147 1.00 97.44 88 MET A O 1
ATOM 700 N N . TYR A 1 89 ? 15.591 6.555 -22.666 1.00 97.44 89 TYR A N 1
ATOM 701 C CA . TYR A 1 89 ? 16.150 5.960 -23.875 1.00 97.44 89 TYR A CA 1
ATOM 702 C C . TYR A 1 89 ? 15.496 6.556 -25.124 1.00 97.44 89 TYR A C 1
ATOM 704 O O . TYR A 1 89 ? 16.203 6.994 -26.026 1.00 97.44 89 TYR A O 1
ATOM 712 N N . ASP A 1 90 ? 14.166 6.638 -25.181 1.00 95.56 90 ASP A N 1
ATOM 713 C CA . ASP A 1 90 ? 13.467 7.171 -26.350 1.00 95.56 90 ASP A CA 1
ATOM 714 C C . ASP A 1 90 ? 13.895 8.606 -26.675 1.00 95.56 90 ASP A C 1
ATOM 716 O O . ASP A 1 90 ? 14.059 8.937 -27.853 1.00 95.56 90 ASP A O 1
ATOM 720 N N . LEU A 1 91 ? 14.145 9.417 -25.646 1.00 94.62 91 LEU A N 1
ATOM 721 C CA . LEU A 1 91 ? 14.573 10.803 -25.783 1.00 94.62 91 LEU A CA 1
ATOM 722 C C . LEU A 1 91 ? 16.046 10.957 -26.187 1.00 94.62 91 LEU A C 1
ATOM 724 O O . LEU A 1 91 ? 16.377 11.801 -27.016 1.00 94.62 91 LEU A O 1
ATOM 728 N N . THR A 1 92 ? 16.942 10.188 -25.574 1.00 94.56 92 THR A N 1
ATOM 729 C CA . THR A 1 92 ? 18.397 10.430 -25.654 1.00 94.56 92 THR A CA 1
ATOM 730 C C . THR A 1 92 ? 19.141 9.434 -26.533 1.00 94.56 92 THR A C 1
ATOM 732 O O . THR A 1 92 ? 20.274 9.699 -26.933 1.00 94.56 92 THR A O 1
ATOM 735 N N . LYS A 1 93 ? 18.518 8.281 -26.794 1.00 94.75 93 LYS A N 1
ATOM 736 C CA . LYS A 1 93 ? 19.106 7.081 -27.402 1.00 94.75 93 LYS A CA 1
ATOM 737 C C . LYS A 1 93 ? 20.330 6.531 -26.653 1.00 94.75 93 LYS A C 1
ATOM 739 O O . LYS A 1 93 ? 21.099 5.760 -27.218 1.00 94.75 93 LYS A O 1
ATOM 744 N N . ASP A 1 94 ? 20.505 6.896 -25.382 1.00 95.81 94 ASP A N 1
ATOM 745 C CA . ASP A 1 94 ? 21.572 6.383 -24.519 1.00 95.81 94 ASP A CA 1
ATOM 746 C C . ASP A 1 94 ? 21.181 5.004 -23.962 1.00 95.81 94 ASP A C 1
ATOM 748 O O . ASP A 1 94 ? 20.253 4.878 -23.160 1.00 95.81 94 ASP A O 1
ATOM 752 N N . ALA A 1 95 ? 21.880 3.957 -24.407 1.00 96.69 95 ALA A N 1
ATOM 753 C CA . ALA A 1 95 ? 21.572 2.571 -24.057 1.00 96.69 95 ALA A CA 1
ATOM 754 C C . ALA A 1 95 ? 21.715 2.265 -22.556 1.00 96.69 95 ALA A C 1
ATOM 756 O O . ALA A 1 95 ? 21.085 1.325 -22.078 1.00 96.69 95 ALA A O 1
ATOM 757 N N . ARG A 1 96 ? 22.446 3.086 -21.786 1.00 97.06 96 ARG A N 1
ATOM 758 C CA . ARG A 1 96 ? 22.598 2.893 -20.333 1.00 97.06 96 ARG A CA 1
ATOM 759 C C . ARG A 1 96 ? 21.259 2.860 -19.596 1.00 97.06 96 ARG A C 1
ATOM 761 O O . ARG A 1 96 ? 21.118 2.142 -18.614 1.00 97.06 96 ARG A O 1
ATOM 768 N N . TYR A 1 97 ? 20.248 3.595 -20.069 1.00 98.25 97 TYR A N 1
ATOM 769 C CA . TYR A 1 97 ? 18.912 3.531 -19.464 1.00 98.25 97 TYR A CA 1
ATOM 770 C C . TYR A 1 97 ? 18.255 2.156 -19.656 1.00 98.25 97 TYR A C 1
ATOM 772 O O . TYR A 1 97 ? 17.548 1.686 -18.768 1.00 98.25 97 TYR A O 1
ATOM 780 N N . LEU A 1 98 ? 18.515 1.485 -20.784 1.00 98.25 98 LEU A N 1
ATOM 781 C CA . LEU A 1 98 ? 18.025 0.128 -21.034 1.00 98.25 98 LEU A CA 1
ATOM 782 C C . LEU A 1 98 ? 18.790 -0.918 -20.217 1.00 98.25 98 LEU A C 1
ATOM 784 O O . LEU A 1 98 ? 18.199 -1.912 -19.810 1.00 98.25 98 LEU A O 1
ATOM 788 N N . GLU A 1 99 ? 20.074 -0.694 -19.938 1.00 97.19 99 GLU A N 1
ATOM 789 C CA . GLU A 1 99 ? 20.859 -1.560 -19.047 1.00 97.19 99 GLU A CA 1
ATOM 790 C C . GLU A 1 99 ? 20.274 -1.563 -17.628 1.00 97.19 99 GLU A C 1
ATOM 792 O O . GLU A 1 99 ? 19.993 -2.633 -17.089 1.00 97.19 99 GLU A O 1
ATOM 797 N N . ILE A 1 100 ? 19.979 -0.378 -17.078 1.00 98.00 100 ILE A N 1
ATOM 798 C CA . ILE A 1 100 ? 19.308 -0.237 -15.773 1.00 98.00 100 ILE A CA 1
ATOM 799 C C . ILE A 1 100 ? 17.904 -0.857 -15.827 1.00 98.00 100 ILE A C 1
ATOM 801 O O . ILE A 1 100 ? 17.492 -1.568 -14.912 1.00 98.00 100 ILE A O 1
ATOM 805 N N . PHE A 1 101 ? 17.160 -0.646 -16.919 1.00 98.12 101 PHE A N 1
ATOM 806 C CA . PHE A 1 101 ? 15.835 -1.247 -17.078 1.00 98.12 101 PHE A CA 1
ATOM 807 C C . PHE A 1 101 ? 15.891 -2.775 -16.979 1.00 98.12 101 PHE A C 1
ATOM 809 O O . PHE A 1 101 ? 15.044 -3.371 -16.319 1.00 98.12 101 PHE A O 1
ATOM 816 N N . VAL A 1 102 ? 16.868 -3.413 -17.632 1.00 97.44 102 VAL A N 1
ATOM 817 C CA . VAL A 1 102 ? 17.001 -4.876 -17.648 1.00 97.44 102 VAL A CA 1
ATOM 818 C C . VAL A 1 102 ? 17.273 -5.429 -16.249 1.00 97.44 102 VAL A C 1
ATOM 820 O O . VAL A 1 102 ? 16.709 -6.465 -15.905 1.00 97.44 102 VAL A O 1
ATOM 823 N N . GLU A 1 103 ? 18.066 -4.737 -15.431 1.00 96.69 103 GLU A N 1
ATOM 824 C CA . GLU A 1 103 ? 18.302 -5.120 -14.034 1.00 96.69 103 GLU A CA 1
ATOM 825 C C . GLU A 1 103 ? 16.996 -5.140 -13.225 1.00 96.69 103 GLU A C 1
ATOM 827 O O . GLU A 1 103 ? 16.656 -6.146 -12.595 1.00 96.69 103 GLU A O 1
ATOM 832 N N . HIS A 1 104 ? 16.209 -4.067 -13.314 1.00 97.56 104 HIS A N 1
ATOM 833 C CA . HIS A 1 104 ? 14.906 -3.984 -12.654 1.00 97.56 104 HIS A CA 1
ATOM 834 C C . HIS A 1 104 ? 13.903 -5.005 -13.201 1.00 97.56 104 HIS A C 1
ATOM 836 O O . HIS A 1 104 ? 13.194 -5.662 -12.441 1.00 97.56 104 HIS A O 1
ATOM 842 N N . ALA A 1 105 ? 13.871 -5.194 -14.520 1.00 96.69 105 ALA A N 1
ATOM 843 C CA . ALA A 1 105 ? 13.025 -6.187 -15.168 1.00 96.69 105 ALA A CA 1
ATOM 844 C C . ALA A 1 105 ? 13.329 -7.607 -14.664 1.00 96.69 105 ALA A C 1
ATOM 846 O O . ALA A 1 105 ? 12.405 -8.368 -14.363 1.00 96.69 105 ALA A O 1
ATOM 847 N N . ASP A 1 106 ? 14.612 -7.956 -14.535 1.00 95.69 106 ASP A N 1
ATOM 848 C CA . ASP A 1 106 ? 15.040 -9.242 -13.992 1.00 95.69 106 ASP A CA 1
ATOM 849 C C . ASP A 1 106 ? 14.605 -9.397 -12.526 1.00 95.69 106 ASP A C 1
ATOM 851 O O . ASP A 1 106 ? 14.042 -10.438 -12.176 1.00 95.69 106 ASP A O 1
ATOM 855 N N . ASN A 1 107 ? 14.797 -8.373 -11.686 1.00 96.62 107 ASN A N 1
ATOM 856 C CA . ASN A 1 107 ? 14.352 -8.391 -10.289 1.00 96.62 107 ASN A CA 1
ATOM 857 C C . ASN A 1 107 ? 12.837 -8.616 -10.177 1.00 96.62 107 ASN A C 1
ATOM 859 O O . ASN A 1 107 ? 12.394 -9.562 -9.523 1.00 96.62 107 ASN A O 1
ATOM 863 N N . VAL A 1 108 ? 12.037 -7.810 -10.879 1.00 96.75 108 VAL A N 1
ATOM 864 C CA . VAL A 1 108 ? 10.571 -7.899 -10.848 1.00 96.75 108 VAL A CA 1
ATOM 865 C C . VAL A 1 108 ? 10.087 -9.287 -11.283 1.00 96.75 108 VAL A C 1
ATOM 867 O O . VAL A 1 108 ? 9.203 -9.863 -10.644 1.00 96.75 108 VAL A O 1
ATOM 870 N N . LEU A 1 109 ? 10.685 -9.884 -12.319 1.00 94.88 109 LEU A N 1
ATOM 871 C CA . LEU A 1 109 ? 10.344 -11.244 -12.757 1.00 94.88 109 LEU A CA 1
ATOM 872 C C . LEU A 1 109 ? 10.758 -12.329 -11.747 1.00 94.88 109 LEU A C 1
ATOM 874 O O . LEU A 1 109 ? 10.087 -13.362 -11.656 1.00 94.88 109 LEU A O 1
ATOM 878 N N . GLN A 1 110 ? 11.837 -12.123 -10.987 1.00 95.25 110 GLN A N 1
ATOM 879 C CA . GLN A 1 110 ? 12.295 -13.062 -9.956 1.00 95.25 110 GLN A CA 1
ATOM 880 C C . GLN A 1 110 ? 11.385 -13.083 -8.723 1.00 95.25 110 GLN A C 1
ATOM 882 O O . GLN A 1 110 ? 11.239 -14.133 -8.097 1.00 95.25 110 GLN A O 1
ATOM 887 N N . VAL A 1 111 ? 10.736 -11.964 -8.397 1.00 95.88 111 VAL A N 1
ATOM 888 C CA . VAL A 1 111 ? 9.891 -11.814 -7.193 1.00 95.88 111 VAL A CA 1
ATOM 889 C C . VAL A 1 111 ? 8.396 -12.059 -7.441 1.00 95.88 111 VAL A C 1
ATOM 891 O O . VAL A 1 111 ? 7.544 -11.735 -6.605 1.00 95.88 111 VAL A O 1
ATOM 894 N N . ARG A 1 112 ? 8.067 -12.640 -8.598 1.00 94.81 112 ARG A N 1
ATOM 895 C CA . ARG A 1 112 ? 6.710 -13.029 -8.997 1.00 94.81 112 ARG A CA 1
ATOM 896 C C . ARG A 1 112 ? 6.145 -14.121 -8.084 1.00 94.81 112 ARG A C 1
ATOM 898 O O . ARG A 1 112 ? 6.885 -14.927 -7.517 1.00 94.81 112 ARG A O 1
ATOM 905 N N . ASP A 1 113 ? 4.825 -14.174 -7.944 1.00 94.88 113 ASP A N 1
ATOM 906 C CA . ASP A 1 113 ? 4.157 -15.055 -6.981 1.00 94.88 113 ASP A CA 1
ATOM 907 C C . ASP A 1 113 ? 4.409 -16.545 -7.223 1.00 94.88 113 ASP A C 1
ATOM 909 O O . ASP A 1 113 ? 4.563 -17.301 -6.265 1.00 94.88 113 ASP A O 1
ATOM 913 N N . ASP A 1 114 ? 4.525 -16.981 -8.476 1.00 94.69 114 ASP A N 1
ATOM 914 C CA . ASP A 1 114 ? 4.873 -18.361 -8.821 1.00 94.69 114 ASP A CA 1
ATOM 915 C C . ASP A 1 114 ? 6.311 -18.742 -8.466 1.00 94.69 114 ASP A C 1
ATOM 917 O O . ASP A 1 114 ? 6.571 -19.884 -8.084 1.00 94.69 114 ASP A O 1
ATOM 921 N N . ARG A 1 115 ? 7.237 -17.782 -8.506 1.00 95.25 115 ARG A N 1
ATOM 922 C CA . ARG A 1 115 ? 8.618 -17.956 -8.036 1.00 95.25 115 ARG A CA 1
ATOM 923 C C . ARG A 1 115 ? 8.688 -17.978 -6.513 1.00 95.25 115 ARG A C 1
ATOM 925 O O . ARG A 1 115 ? 9.383 -18.813 -5.939 1.00 95.25 115 ARG A O 1
ATOM 932 N N . ALA A 1 116 ? 7.909 -17.116 -5.866 1.00 94.88 116 ALA A N 1
ATOM 933 C CA . ALA A 1 116 ? 7.797 -17.037 -4.414 1.00 94.88 116 ALA A CA 1
ATOM 934 C C . ALA A 1 116 ? 6.880 -18.119 -3.804 1.00 94.88 116 ALA A C 1
ATOM 936 O O . ALA A 1 116 ? 6.785 -18.215 -2.582 1.00 94.88 116 ALA A O 1
ATOM 937 N N . ARG A 1 117 ? 6.215 -18.939 -4.635 1.00 95.44 117 ARG A N 1
ATOM 938 C CA . ARG A 1 117 ? 5.215 -19.949 -4.237 1.00 95.44 117 ARG A CA 1
ATOM 939 C C . ARG A 1 117 ? 4.089 -19.371 -3.371 1.00 95.44 117 ARG A C 1
ATOM 941 O O . ARG A 1 117 ? 3.660 -20.000 -2.405 1.00 95.44 117 ARG A O 1
ATOM 948 N N . ARG A 1 118 ? 3.603 -18.177 -3.717 1.00 93.31 118 ARG A N 1
ATOM 949 C CA . ARG A 1 118 ? 2.498 -17.528 -3.006 1.00 93.31 118 ARG A CA 1
ATOM 950 C C . ARG A 1 118 ? 1.157 -17.818 -3.691 1.00 93.31 118 ARG A C 1
ATOM 952 O O . ARG A 1 118 ? 0.962 -17.378 -4.824 1.00 93.31 118 ARG A O 1
ATOM 959 N N . PRO A 1 119 ? 0.239 -18.552 -3.041 1.00 92.12 119 PRO A N 1
ATOM 960 C CA . PRO A 1 119 ? -1.074 -18.821 -3.609 1.00 92.12 119 PRO A CA 1
ATOM 961 C C . PRO A 1 119 ? -2.004 -17.600 -3.523 1.00 92.12 119 PRO A C 1
ATOM 963 O O . PRO A 1 119 ? -1.855 -16.751 -2.646 1.00 92.12 119 PRO A O 1
ATOM 966 N N . ASP A 1 120 ? -2.987 -17.545 -4.423 1.00 88.69 120 ASP A N 1
ATOM 967 C CA . ASP A 1 120 ? -4.154 -16.668 -4.328 1.00 88.69 120 ASP A CA 1
ATOM 968 C C . ASP A 1 120 ? -5.155 -17.169 -3.264 1.00 88.69 120 ASP A C 1
ATOM 970 O O . ASP A 1 120 ? -4.959 -18.215 -2.640 1.00 88.69 120 ASP A O 1
ATOM 974 N N . TYR A 1 121 ? -6.264 -16.445 -3.065 1.00 85.00 121 TYR A N 1
ATOM 975 C CA . TYR A 1 121 ? -7.307 -16.831 -2.100 1.00 85.00 121 TYR A CA 1
ATOM 976 C C . TYR A 1 121 ? -7.955 -18.198 -2.396 1.00 85.00 121 TYR A C 1
ATOM 978 O O . TYR A 1 121 ? -8.561 -18.798 -1.514 1.00 85.00 121 TYR A O 1
ATOM 986 N N . ALA A 1 122 ? -7.845 -18.694 -3.632 1.00 89.38 122 ALA A N 1
ATOM 987 C CA . ALA A 1 122 ? -8.347 -19.998 -4.053 1.00 89.38 122 ALA A CA 1
ATOM 988 C C . ALA A 1 122 ? -7.251 -21.082 -4.014 1.00 89.38 122 ALA A C 1
ATOM 990 O O . ALA A 1 122 ? -7.439 -22.164 -4.570 1.00 89.38 122 ALA A O 1
ATOM 991 N N . GLY A 1 123 ? -6.094 -20.796 -3.408 1.00 91.44 123 GLY A N 1
ATOM 992 C CA . GLY A 1 123 ? -4.972 -21.727 -3.306 1.00 91.44 123 GLY A CA 1
ATOM 993 C C . GLY A 1 123 ? -4.144 -21.865 -4.588 1.00 91.44 123 GLY A C 1
ATOM 994 O O . GLY A 1 123 ? -3.242 -22.700 -4.641 1.00 91.44 123 GLY A O 1
ATOM 995 N N . ARG A 1 124 ? -4.420 -21.082 -5.638 1.00 92.69 124 ARG A N 1
ATOM 996 C CA . ARG A 1 124 ? -3.731 -21.206 -6.931 1.00 92.69 124 ARG A CA 1
ATOM 997 C C . ARG A 1 124 ? -2.484 -20.346 -6.954 1.00 92.69 124 ARG A C 1
ATOM 999 O O . ARG A 1 124 ? -2.531 -19.167 -6.627 1.00 92.69 124 ARG A O 1
ATOM 1006 N N . VAL A 1 125 ? -1.388 -20.906 -7.439 1.00 92.00 125 VAL A N 1
ATOM 1007 C CA . VAL A 1 125 ? -0.154 -20.159 -7.681 1.00 92.00 125 VAL A CA 1
ATOM 1008 C C . VAL A 1 125 ? -0.168 -19.644 -9.120 1.00 92.00 125 VAL A C 1
ATOM 1010 O O . VAL A 1 125 ? -0.317 -20.430 -10.056 1.00 92.00 125 VAL A O 1
ATOM 1013 N N . ARG A 1 126 ? -0.049 -18.325 -9.297 1.00 88.88 126 ARG A N 1
ATOM 1014 C CA . ARG A 1 126 ? -0.144 -17.649 -10.599 1.00 88.88 126 ARG A CA 1
ATOM 1015 C C . ARG A 1 126 ? 1.136 -16.870 -10.914 1.00 88.88 126 ARG A C 1
ATOM 1017 O O . ARG A 1 126 ? 1.794 -16.407 -9.983 1.00 88.88 126 ARG A O 1
ATOM 1024 N N . PRO A 1 127 ? 1.486 -16.681 -12.198 1.00 91.38 127 PRO A N 1
ATOM 1025 C CA . PRO A 1 127 ? 2.609 -15.843 -12.606 1.00 91.38 127 PRO A CA 1
ATOM 1026 C C . PRO A 1 127 ? 2.251 -14.345 -12.534 1.00 91.38 127 PRO A C 1
ATOM 1028 O O . PRO A 1 127 ? 2.381 -13.634 -13.524 1.00 91.38 127 PRO A O 1
ATOM 1031 N N . ASP A 1 128 ? 1.815 -13.875 -11.365 1.00 92.38 128 ASP A N 1
ATOM 1032 C CA . ASP A 1 128 ? 1.349 -12.504 -11.118 1.00 92.38 128 ASP A CA 1
ATOM 1033 C C . ASP A 1 128 ? 2.085 -11.880 -9.906 1.00 92.38 128 ASP A C 1
ATOM 1035 O O . ASP A 1 128 ? 2.954 -12.512 -9.299 1.00 92.38 128 ASP A O 1
ATOM 1039 N N . TRP A 1 129 ? 1.744 -10.640 -9.531 1.00 94.56 129 TRP A N 1
ATOM 1040 C CA . TRP A 1 129 ? 2.314 -9.947 -8.363 1.00 94.56 129 TRP A CA 1
ATOM 1041 C C . TRP A 1 129 ? 1.224 -9.465 -7.410 1.00 94.56 129 TRP A C 1
ATOM 1043 O O . TRP A 1 129 ? 0.748 -8.329 -7.523 1.00 94.56 129 TRP A O 1
ATOM 1053 N N . GLN A 1 130 ? 0.845 -10.306 -6.449 1.00 93.69 130 GLN A N 1
ATOM 1054 C CA . GLN A 1 130 ? -0.192 -9.938 -5.496 1.00 93.69 130 GLN A CA 1
ATOM 1055 C C . GLN A 1 130 ? 0.177 -8.726 -4.651 1.00 93.69 130 GLN A C 1
ATOM 1057 O O . GLN A 1 130 ? 1.339 -8.481 -4.320 1.00 93.69 130 GLN A O 1
ATOM 1062 N N . THR A 1 131 ? -0.865 -8.039 -4.209 1.00 91.69 131 THR A N 1
ATOM 1063 C CA . THR A 1 131 ? -0.809 -7.059 -3.136 1.00 91.69 131 THR A CA 1
ATOM 1064 C C . THR A 1 131 ? -1.903 -7.320 -2.111 1.00 91.69 131 THR A C 1
ATOM 1066 O O . THR A 1 131 ? -2.858 -8.045 -2.388 1.00 91.69 131 THR A O 1
ATOM 1069 N N . GLY A 1 132 ? -1.785 -6.689 -0.948 1.00 86.50 132 GLY A N 1
ATOM 1070 C CA . GLY A 1 132 ? -2.780 -6.826 0.111 1.00 86.50 132 GLY A CA 1
ATOM 1071 C C . GLY A 1 132 ? -2.501 -6.011 1.362 1.00 86.50 132 GLY A C 1
ATOM 1072 O O . GLY A 1 132 ? -3.425 -5.692 2.095 1.00 86.50 132 GLY A O 1
ATOM 1073 N N . GLY A 1 133 ? -1.248 -5.611 1.590 1.00 83.25 133 GLY A N 1
ATOM 1074 C CA . GLY A 1 133 ? -0.826 -4.976 2.840 1.00 83.25 133 GLY A CA 1
ATOM 1075 C C . GLY A 1 133 ? -1.456 -3.611 3.128 1.00 83.25 133 GLY A C 1
ATOM 1076 O O . GLY A 1 133 ? -1.372 -3.145 4.252 1.00 83.25 133 GLY A O 1
ATOM 1077 N N . TYR A 1 134 ? -2.084 -2.956 2.145 1.00 83.75 134 TYR A N 1
ATOM 1078 C CA . TYR A 1 134 ? -2.877 -1.742 2.394 1.00 83.75 134 TYR A CA 1
ATOM 1079 C C . TYR A 1 134 ? -4.368 -1.996 2.496 1.00 83.75 134 TYR A C 1
ATOM 1081 O O . TYR A 1 134 ? -5.087 -1.111 2.928 1.00 83.75 134 TYR A O 1
ATOM 1089 N N . TYR A 1 135 ? -4.833 -3.168 2.089 1.00 86.12 135 TYR A N 1
ATOM 1090 C CA . TYR A 1 135 ? -6.244 -3.496 2.017 1.00 86.12 135 TYR A CA 1
ATOM 1091 C C . TYR A 1 135 ? -6.546 -4.429 3.174 1.00 86.12 135 TYR A C 1
ATOM 1093 O O . TYR A 1 135 ? -6.597 -5.650 3.020 1.00 86.12 135 TYR A O 1
ATOM 1101 N N . THR A 1 136 ? -6.640 -3.835 4.359 1.00 89.38 136 THR A N 1
ATOM 1102 C CA . THR A 1 136 ? -6.847 -4.587 5.588 1.00 89.38 136 THR A CA 1
ATOM 1103 C C . THR A 1 136 ? -8.247 -4.338 6.117 1.00 89.38 136 THR A C 1
ATOM 1105 O O . THR A 1 136 ? -8.777 -3.237 6.017 1.00 89.38 136 THR A O 1
ATOM 1108 N N . LEU A 1 137 ? -8.854 -5.385 6.660 1.00 92.94 137 LEU A N 1
ATOM 1109 C CA . LEU A 1 137 ? -10.072 -5.318 7.455 1.00 92.94 137 LEU A CA 1
ATOM 1110 C C . LEU A 1 137 ? -9.757 -6.067 8.744 1.00 92.94 137 LEU A C 1
ATOM 1112 O O . LEU A 1 137 ? -9.331 -7.217 8.672 1.00 92.94 137 LEU A O 1
ATOM 1116 N N . GLY A 1 138 ? -9.908 -5.430 9.902 1.00 94.62 138 GLY A N 1
ATOM 1117 C CA . GLY A 1 138 ? -9.603 -6.059 11.187 1.00 94.62 138 GLY A CA 1
ATOM 1118 C C . GLY A 1 138 ? -10.421 -7.330 11.392 1.00 94.62 138 GLY A C 1
ATOM 1119 O O . GLY A 1 138 ? -11.585 -7.392 10.992 1.00 94.62 138 GLY A O 1
ATOM 1120 N N . VAL A 1 139 ? -9.837 -8.347 12.013 1.00 96.69 139 VAL A N 1
ATOM 1121 C CA . VAL A 1 139 ? -10.624 -9.433 12.605 1.00 96.69 139 VAL A CA 1
ATOM 1122 C C . VAL A 1 139 ? -11.272 -8.874 13.879 1.00 96.69 139 VAL A C 1
ATOM 1124 O O . VAL A 1 139 ? -10.583 -8.192 14.641 1.00 96.69 139 VAL A O 1
ATOM 1127 N N . PRO A 1 140 ? -12.583 -9.073 14.111 1.00 97.81 140 PRO A N 1
ATOM 1128 C CA . PRO A 1 140 ? -13.220 -8.578 15.325 1.00 97.81 140 PRO A CA 1
ATOM 1129 C C . PRO A 1 140 ? -12.583 -9.171 16.588 1.00 97.81 140 PRO A C 1
ATOM 1131 O O . PRO A 1 140 ? -12.375 -10.380 16.675 1.00 97.81 140 PRO A O 1
ATOM 1134 N N . VAL A 1 141 ? -12.308 -8.321 17.573 1.00 98.25 141 VAL A N 1
ATOM 1135 C CA . VAL A 1 141 ? -11.787 -8.697 18.890 1.00 98.25 141 VAL A CA 1
ATOM 1136 C C . VAL A 1 141 ? -12.889 -8.502 19.921 1.00 98.25 141 VAL A C 1
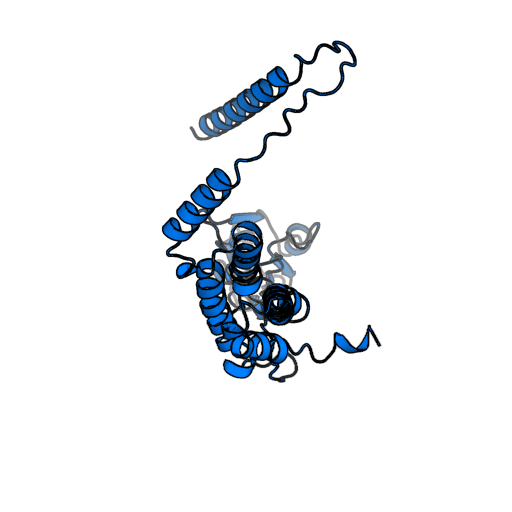ATOM 1138 O O . VAL A 1 141 ? -13.501 -7.439 19.988 1.00 98.25 141 VAL A O 1
ATOM 1141 N N . THR A 1 142 ? -13.140 -9.525 20.736 1.00 98.62 142 THR A N 1
ATOM 1142 C CA . THR A 1 142 ? -14.041 -9.408 21.887 1.00 98.62 142 THR A CA 1
ATOM 1143 C C . THR A 1 142 ? -13.274 -8.861 23.087 1.00 98.62 142 THR A C 1
ATOM 1145 O O . THR A 1 142 ? -12.288 -9.452 23.525 1.00 98.62 142 THR A O 1
ATOM 1148 N N . ILE A 1 143 ? -13.740 -7.738 23.620 1.00 98.56 143 ILE A N 1
ATOM 1149 C CA . ILE A 1 143 ? -13.287 -7.133 24.867 1.00 98.56 143 ILE A CA 1
ATOM 1150 C C . ILE A 1 143 ? -14.229 -7.608 25.986 1.00 98.56 143 ILE A C 1
ATOM 1152 O O . ILE A 1 143 ? -15.436 -7.357 25.899 1.00 98.56 143 ILE A O 1
ATOM 1156 N N . PRO A 1 144 ? -13.714 -8.302 27.016 1.00 98.62 144 PRO A N 1
ATOM 1157 C CA . PRO A 1 144 ? -14.531 -8.775 28.127 1.00 98.62 144 PRO A CA 1
ATOM 1158 C C . PRO A 1 144 ? -14.803 -7.670 29.157 1.00 98.62 144 PRO A C 1
ATOM 1160 O O . PRO A 1 144 ? -14.115 -6.648 29.167 1.00 98.62 144 PRO A O 1
ATOM 1163 N N . ASP A 1 145 ? -15.755 -7.899 30.056 1.00 98.56 145 ASP A N 1
ATOM 1164 C CA . ASP A 1 145 ? -15.929 -7.158 31.308 1.00 98.56 145 ASP A CA 1
ATOM 1165 C C . ASP A 1 145 ? -14.948 -7.632 32.408 1.00 98.56 145 ASP A C 1
ATOM 1167 O O . ASP A 1 145 ? -14.003 -8.395 32.162 1.00 98.56 145 ASP A O 1
ATOM 1171 N N . ASP A 1 146 ? -15.131 -7.151 33.643 1.00 97.69 146 ASP A N 1
ATOM 1172 C CA . ASP A 1 146 ? -14.265 -7.509 34.777 1.00 97.69 146 ASP A CA 1
ATOM 1173 C C . ASP A 1 146 ? -14.465 -8.960 35.250 1.00 97.69 146 ASP A C 1
ATOM 1175 O O . ASP A 1 146 ? -13.576 -9.523 35.896 1.00 97.69 146 ASP A O 1
ATOM 1179 N N . GLN A 1 147 ? -15.604 -9.571 34.921 1.00 97.81 147 GLN A N 1
ATOM 1180 C CA . GLN A 1 147 ? -15.947 -10.959 35.223 1.00 97.81 147 GLN A CA 1
ATOM 1181 C C . GLN A 1 147 ? -15.440 -11.923 34.139 1.00 97.81 147 GLN A C 1
ATOM 1183 O O . GLN A 1 147 ? -15.363 -13.126 34.381 1.00 97.81 147 GLN A O 1
ATOM 1188 N N . GLY A 1 148 ? -15.019 -11.396 32.986 1.00 98.06 148 GLY A N 1
ATOM 1189 C CA . GLY A 1 148 ? -14.545 -12.171 31.844 1.00 98.06 148 GLY A CA 1
ATOM 1190 C C . GLY A 1 148 ? -15.630 -12.461 30.807 1.00 98.06 148 GLY A C 1
ATOM 1191 O O . GLY A 1 148 ? -15.334 -13.125 29.814 1.00 98.06 148 GLY A O 1
ATOM 1192 N N . GLU A 1 149 ? -16.849 -11.959 31.004 1.00 98.56 149 GLU A N 1
ATOM 1193 C CA . GLU A 1 149 ? -17.953 -12.125 30.063 1.00 98.56 149 GLU A CA 1
ATOM 1194 C C . GLU A 1 149 ? -17.825 -11.125 28.899 1.00 98.56 149 GLU A C 1
ATOM 1196 O O . GLU A 1 149 ? -17.257 -10.043 29.069 1.00 98.56 149 GLU A O 1
ATOM 1201 N N . PRO A 1 150 ? -18.308 -11.445 27.686 1.00 98.62 150 PRO A N 1
ATOM 1202 C CA . PRO A 1 150 ? -18.227 -10.534 26.544 1.00 98.62 150 PRO A CA 1
ATOM 1203 C C . PRO A 1 150 ? -18.961 -9.205 26.787 1.00 98.62 150 PRO A C 1
ATOM 1205 O O . PRO A 1 150 ? -20.173 -9.196 26.984 1.00 98.62 150 PRO A O 1
ATOM 1208 N N . ALA A 1 151 ? -18.252 -8.076 26.686 1.00 98.62 151 ALA A N 1
ATOM 1209 C CA . ALA A 1 151 ? -18.846 -6.741 26.803 1.00 98.62 151 ALA A CA 1
ATOM 1210 C C . ALA A 1 151 ? -18.987 -6.065 25.434 1.00 98.62 151 ALA A C 1
ATOM 1212 O O . ALA A 1 151 ? -20.082 -5.661 25.040 1.00 98.62 151 ALA A O 1
ATOM 1213 N N . LEU A 1 152 ? -17.888 -5.980 24.678 1.00 98.69 152 LEU A N 1
ATOM 1214 C CA . LEU A 1 152 ? -17.843 -5.346 23.359 1.00 98.69 152 LEU A CA 1
ATOM 1215 C C . LEU A 1 152 ? -17.157 -6.249 22.335 1.00 98.69 152 LEU A C 1
ATOM 1217 O O . LEU A 1 152 ? -16.151 -6.882 22.628 1.00 98.69 152 LEU A O 1
ATOM 1221 N N . GLU A 1 153 ? -17.635 -6.243 21.099 1.00 98.75 153 GLU A N 1
ATOM 1222 C CA . GLU A 1 153 ? -16.848 -6.621 19.925 1.00 98.75 153 GLU A CA 1
ATOM 1223 C C . GLU A 1 153 ? -16.315 -5.342 19.281 1.00 98.75 153 GLU A C 1
ATOM 1225 O O . GLU A 1 153 ? -17.078 -4.409 19.041 1.00 98.75 153 GLU A O 1
ATOM 1230 N N . VAL A 1 154 ? -15.024 -5.293 18.966 1.00 98.62 154 VAL A N 1
ATOM 1231 C CA . VAL A 1 154 ? -14.385 -4.160 18.292 1.00 98.62 154 VAL A CA 1
ATOM 1232 C C . VAL A 1 154 ? -13.702 -4.649 17.025 1.00 98.62 154 VAL A C 1
ATOM 1234 O O . VAL A 1 154 ? -12.957 -5.624 17.049 1.00 98.62 154 VAL A O 1
ATOM 1237 N N . GLN A 1 155 ? -13.928 -3.966 15.906 1.00 98.19 155 GLN A N 1
ATOM 1238 C CA . GLN A 1 155 ? -13.311 -4.312 14.629 1.00 98.19 155 GLN A CA 1
ATOM 1239 C C . GLN A 1 155 ? -12.717 -3.071 13.968 1.00 98.19 155 GLN A C 1
ATOM 1241 O O . GLN A 1 155 ? -13.416 -2.077 13.784 1.00 98.19 155 GLN A O 1
ATOM 1246 N N . GLY A 1 156 ? -11.452 -3.153 13.551 1.00 96.75 156 GLY A N 1
ATOM 1247 C CA . GLY A 1 156 ? -10.836 -2.143 12.694 1.00 96.75 156 GLY A CA 1
ATOM 1248 C C . GLY A 1 156 ? -11.455 -2.169 11.296 1.00 96.75 156 GLY A C 1
ATOM 1249 O O . GLY A 1 156 ? -11.492 -3.224 10.662 1.00 96.75 156 GLY A O 1
ATOM 1250 N N . ILE A 1 157 ? -11.951 -1.030 10.817 1.00 95.62 157 ILE A N 1
ATOM 1251 C CA . ILE A 1 157 ? -12.640 -0.913 9.515 1.00 95.62 157 ILE A CA 1
ATOM 1252 C C . ILE A 1 157 ? -12.057 0.179 8.615 1.00 95.62 157 ILE A C 1
ATOM 1254 O O . ILE A 1 157 ? -12.633 0.498 7.574 1.00 95.62 157 ILE A O 1
ATOM 1258 N N . HIS A 1 158 ? -10.919 0.751 9.005 1.00 94.25 158 HIS A N 1
ATOM 1259 C CA . HIS A 1 158 ? -10.274 1.788 8.218 1.00 94.25 158 HIS A CA 1
ATOM 1260 C C . HIS A 1 158 ? -9.776 1.213 6.891 1.00 94.25 158 HIS A C 1
ATOM 1262 O O . HIS A 1 158 ? -9.406 0.043 6.804 1.00 94.25 158 HIS A O 1
ATOM 1268 N N . ARG A 1 159 ? -9.677 2.044 5.852 1.00 88.88 159 ARG A N 1
ATOM 1269 C CA . ARG A 1 159 ? -9.202 1.618 4.524 1.00 88.88 159 ARG A CA 1
ATOM 1270 C C . ARG A 1 159 ? -7.802 0.981 4.482 1.00 88.88 159 ARG A C 1
ATOM 1272 O O . ARG A 1 159 ? -7.463 0.410 3.454 1.00 88.88 159 ARG A O 1
ATOM 1279 N N . ALA A 1 160 ? -6.982 1.142 5.526 1.00 89.62 160 ALA A N 1
ATOM 1280 C CA . ALA A 1 160 ? -5.634 0.577 5.641 1.00 89.62 160 ALA A CA 1
ATOM 1281 C C . ALA A 1 160 ? -5.110 0.621 7.084 1.00 89.62 160 ALA A C 1
ATOM 1283 O O . ALA A 1 160 ? -5.489 1.515 7.846 1.00 89.62 160 ALA A O 1
ATOM 1284 N N . GLY A 1 161 ? -4.159 -0.261 7.404 1.00 91.69 161 GLY A N 1
ATOM 1285 C CA . GLY A 1 161 ? -3.384 -0.210 8.645 1.00 91.69 161 GLY A CA 1
ATOM 1286 C C . GLY A 1 161 ? -4.156 -0.631 9.890 1.00 91.69 161 GLY A C 1
ATOM 1287 O O . GLY A 1 161 ? -3.822 -0.182 10.980 1.00 91.69 161 GLY A O 1
ATOM 1288 N N . ASN A 1 162 ? -5.199 -1.451 9.756 1.00 94.00 162 ASN A N 1
ATOM 1289 C CA . ASN A 1 162 ? -5.980 -1.927 10.901 1.00 94.00 162 ASN A CA 1
ATOM 1290 C C . ASN A 1 162 ? -5.147 -2.745 11.899 1.00 94.00 162 ASN A C 1
ATOM 1292 O O . ASN A 1 162 ? -5.393 -2.660 13.093 1.00 94.00 162 ASN A O 1
ATOM 1296 N N . GLU A 1 163 ? -4.123 -3.453 11.426 1.00 92.81 163 GLU A N 1
ATOM 1297 C CA . GLU A 1 163 ? -3.155 -4.214 12.224 1.00 92.81 163 GLU A CA 1
ATOM 1298 C C . GLU A 1 163 ? -2.223 -3.339 13.084 1.00 92.81 163 GLU A C 1
ATOM 1300 O O . GLU A 1 163 ? -1.493 -3.848 13.932 1.00 92.81 163 GLU A O 1
ATOM 1305 N N . HIS A 1 164 ? -2.261 -2.021 12.873 1.00 94.75 164 HIS A N 1
ATOM 1306 C CA . HIS A 1 164 ? -1.573 -1.007 13.672 1.00 94.75 164 HIS A CA 1
ATOM 1307 C C . HIS A 1 164 ? -2.500 -0.331 14.695 1.00 94.75 164 HIS A C 1
ATOM 1309 O O . HIS A 1 164 ? -2.101 0.623 15.363 1.00 94.75 164 HIS A O 1
ATOM 1315 N N . THR A 1 165 ? -3.758 -0.769 14.788 1.00 96.56 165 THR A N 1
ATOM 1316 C CA . THR A 1 165 ? -4.754 -0.159 15.667 1.00 96.56 165 THR A CA 1
ATOM 1317 C C . THR A 1 165 ? -4.696 -0.767 17.063 1.00 96.56 165 THR A C 1
ATOM 1319 O O . THR A 1 165 ? -4.742 -1.985 17.230 1.00 96.56 165 THR A O 1
ATOM 1322 N N . VAL A 1 166 ? -4.669 0.091 18.079 1.00 98.00 166 VAL A N 1
ATOM 1323 C CA . VAL A 1 166 ? -4.866 -0.281 19.483 1.00 98.00 166 VAL A CA 1
ATOM 1324 C C . VAL A 1 166 ? -6.092 0.449 20.002 1.00 98.00 166 VAL A C 1
ATOM 1326 O O . VAL A 1 166 ? -6.219 1.657 19.810 1.00 98.00 166 VAL A O 1
ATOM 1329 N N . VAL A 1 167 ? -6.988 -0.282 20.660 1.00 98.38 167 VAL A N 1
ATOM 1330 C CA . VAL A 1 167 ? -8.136 0.299 21.359 1.00 98.38 167 VAL A CA 1
ATOM 1331 C C . VAL A 1 167 ? -7.882 0.254 22.853 1.00 98.38 167 VAL A C 1
ATOM 1333 O O . VAL A 1 167 ? -7.719 -0.817 23.424 1.00 98.38 167 VAL A O 1
ATOM 1336 N N . GLU A 1 168 ? -7.836 1.413 23.488 1.00 98.56 168 GLU A N 1
ATOM 1337 C CA . GLU A 1 168 ? -7.745 1.558 24.930 1.00 98.56 168 GLU A CA 1
ATOM 1338 C C . GLU A 1 168 ? -9.127 1.867 25.511 1.00 98.56 168 GLU A C 1
ATOM 1340 O O . GLU A 1 168 ? -9.827 2.781 25.069 1.00 98.56 168 GLU A O 1
ATOM 1345 N N . ILE A 1 169 ? -9.515 1.078 26.507 1.00 98.69 169 ILE A N 1
ATOM 1346 C CA . ILE A 1 169 ? -10.699 1.297 27.329 1.00 98.69 169 ILE A CA 1
ATOM 1347 C C . ILE A 1 169 ? -10.237 1.926 28.635 1.00 98.69 169 ILE A C 1
ATOM 1349 O O . ILE A 1 169 ? -9.428 1.332 29.349 1.00 98.69 169 ILE A O 1
ATOM 1353 N N . ILE A 1 170 ? -10.776 3.095 28.969 1.00 98.56 170 ILE A N 1
ATOM 1354 C CA . ILE A 1 170 ? -10.506 3.795 30.229 1.00 98.56 170 ILE A CA 1
ATOM 1355 C C . ILE A 1 170 ? -11.825 3.867 30.999 1.00 98.56 170 ILE A C 1
ATOM 1357 O O . ILE A 1 170 ? -12.766 4.503 30.523 1.00 98.56 170 ILE A O 1
ATOM 1361 N N . ARG A 1 171 ? -11.918 3.225 32.173 1.00 97.06 171 ARG A N 1
ATOM 1362 C CA . ARG A 1 171 ? -13.106 3.374 33.031 1.00 97.06 171 ARG A CA 1
ATOM 1363 C C . ARG A 1 171 ? -13.132 4.781 33.618 1.00 97.06 171 ARG A C 1
ATOM 1365 O O . ARG A 1 171 ? -12.132 5.249 34.161 1.00 97.06 171 ARG A O 1
ATOM 1372 N N . GLU A 1 172 ? -14.283 5.431 33.515 1.00 96.88 172 GLU A N 1
ATOM 1373 C CA . GLU A 1 172 ? -14.526 6.746 34.110 1.00 96.88 172 GLU A CA 1
ATOM 1374 C C . GLU A 1 172 ? -15.212 6.574 35.469 1.00 96.88 172 GLU A C 1
ATOM 1376 O O . GLU A 1 172 ? -14.771 7.146 36.467 1.00 96.88 172 GLU A O 1
ATOM 1381 N N . ASP A 1 173 ? -16.233 5.713 35.516 1.00 95.19 173 ASP A N 1
ATOM 1382 C CA . ASP A 1 173 ? -16.916 5.280 36.732 1.00 95.19 173 ASP A CA 1
ATOM 1383 C C . ASP A 1 173 ? -17.507 3.856 36.574 1.00 95.19 173 ASP A C 1
ATOM 1385 O O . ASP A 1 173 ? -16.969 3.025 35.836 1.00 95.19 173 ASP A O 1
ATOM 1389 N N . GLY A 1 174 ? -18.554 3.526 37.340 1.00 92.50 174 GLY A N 1
ATOM 1390 C CA . GLY A 1 174 ? -19.202 2.212 37.314 1.00 92.50 174 GLY A CA 1
ATOM 1391 C C . GLY A 1 174 ? -20.073 1.949 36.081 1.00 92.50 174 GLY A C 1
ATOM 1392 O O . GLY A 1 174 ? -20.339 0.786 35.792 1.00 92.50 174 GLY A O 1
ATOM 1393 N N . GLU A 1 175 ? -20.488 2.989 35.358 1.00 95.88 175 GLU A N 1
ATOM 1394 C CA . GLU A 1 175 ? -21.377 2.907 34.189 1.00 95.88 175 GLU A CA 1
ATOM 1395 C C . GLU A 1 175 ? -20.737 3.492 32.922 1.00 95.88 175 GLU A C 1
ATOM 1397 O O . GLU A 1 175 ? -21.045 3.043 31.814 1.00 95.88 175 GLU A O 1
ATOM 1402 N N . HIS A 1 176 ? -19.828 4.459 33.080 1.00 98.56 176 HIS A N 1
ATOM 1403 C CA . HIS A 1 176 ? -19.219 5.210 31.990 1.00 98.56 176 HIS A CA 1
ATOM 1404 C C . HIS A 1 176 ? -17.785 4.772 31.691 1.00 98.56 176 HIS A C 1
ATOM 1406 O O . HIS A 1 176 ? -16.978 4.470 32.581 1.00 98.56 176 HIS A O 1
ATOM 1412 N N . PHE A 1 177 ? -17.438 4.797 30.407 1.00 98.69 177 PHE A N 1
ATOM 1413 C CA . PHE A 1 177 ? -16.088 4.548 29.925 1.00 98.69 177 PHE A CA 1
ATOM 1414 C C . PHE A 1 177 ? -15.735 5.425 28.720 1.00 98.69 177 PHE A C 1
ATOM 1416 O O . PHE A 1 177 ? -16.589 5.870 27.953 1.00 98.69 177 PHE A O 1
ATOM 1423 N N . THR A 1 178 ? -14.436 5.629 28.533 1.00 98.75 178 THR A N 1
ATOM 1424 C CA . THR A 1 178 ? -13.844 6.210 27.330 1.00 98.75 178 THR A CA 1
ATOM 1425 C C . THR A 1 178 ? -13.319 5.085 26.439 1.00 98.75 178 THR A C 1
ATOM 1427 O O . THR A 1 178 ? -12.662 4.158 26.920 1.00 98.75 178 THR A O 1
ATOM 1430 N N . LEU A 1 179 ? -13.530 5.222 25.129 1.00 98.69 179 LEU A N 1
ATOM 1431 C CA . LEU A 1 179 ? -12.843 4.450 24.097 1.00 98.69 179 LEU A CA 1
ATOM 1432 C C . LEU A 1 179 ? -11.844 5.367 23.381 1.00 98.69 179 LEU A C 1
ATOM 1434 O O . LEU A 1 179 ? -12.228 6.360 22.757 1.00 98.69 179 LEU A O 1
ATOM 1438 N N . LEU A 1 180 ? -10.560 5.029 23.462 1.00 98.56 180 LEU A N 1
ATOM 1439 C CA . LEU A 1 180 ? -9.468 5.728 22.793 1.00 98.56 180 LEU A CA 1
ATOM 1440 C C . LEU A 1 180 ? -8.811 4.805 21.763 1.00 98.56 180 LEU A C 1
ATOM 1442 O O . LEU A 1 180 ? -8.359 3.713 22.079 1.00 98.56 180 LEU A O 1
ATOM 1446 N N . VAL A 1 181 ? -8.763 5.234 20.509 1.00 98.19 181 VAL A N 1
ATOM 1447 C CA . VAL A 1 181 ? -8.125 4.503 19.414 1.00 98.19 181 VAL A CA 1
ATOM 1448 C C . VAL A 1 181 ? -6.802 5.162 19.084 1.00 98.19 181 VAL A C 1
ATOM 1450 O O . VAL A 1 181 ? -6.777 6.346 18.753 1.00 98.19 181 VAL A O 1
ATOM 1453 N N . HIS A 1 182 ? -5.737 4.369 19.085 1.00 97.31 182 HIS A N 1
ATOM 1454 C CA . HIS A 1 182 ? -4.422 4.746 18.587 1.00 97.31 182 HIS A CA 1
ATOM 1455 C C . HIS A 1 182 ? -4.112 4.005 17.293 1.00 97.31 182 HIS A C 1
ATOM 1457 O O . HIS A 1 182 ? -4.379 2.809 17.178 1.00 97.31 182 HIS A O 1
ATOM 1463 N N . ASN A 1 183 ? -3.516 4.697 16.325 1.00 95.81 183 ASN A N 1
ATOM 1464 C CA . ASN A 1 183 ? -2.993 4.062 15.120 1.00 95.81 183 ASN A CA 1
ATOM 1465 C C . ASN A 1 183 ? -1.732 4.776 14.617 1.00 95.81 183 ASN A C 1
ATOM 1467 O O . ASN A 1 183 ? -1.749 5.983 14.359 1.00 95.81 183 ASN A O 1
ATOM 1471 N N . ASP A 1 184 ? -0.642 4.032 14.447 1.00 94.50 184 ASP A N 1
ATOM 1472 C CA . ASP A 1 184 ? 0.657 4.562 14.015 1.00 94.50 184 ASP A CA 1
ATOM 1473 C C . ASP A 1 184 ? 0.986 4.267 12.540 1.00 94.50 184 ASP A C 1
ATOM 1475 O O . ASP A 1 184 ? 2.089 4.556 12.063 1.00 94.50 184 ASP A O 1
ATOM 1479 N N . PHE A 1 185 ? 0.023 3.747 11.773 1.00 92.06 185 PHE A N 1
ATOM 1480 C CA . PHE A 1 185 ? 0.257 3.311 10.406 1.00 92.06 185 PHE A CA 1
ATOM 1481 C C . PHE A 1 185 ? 0.766 4.454 9.521 1.00 92.06 185 PHE A C 1
ATOM 1483 O O . PHE A 1 185 ? 0.019 5.361 9.141 1.00 92.06 185 PHE A O 1
ATOM 1490 N N . ARG A 1 186 ? 2.053 4.377 9.147 1.00 87.75 186 ARG A N 1
ATOM 1491 C CA . ARG A 1 186 ? 2.768 5.364 8.314 1.00 87.75 186 ARG A CA 1
ATOM 1492 C C . ARG A 1 186 ? 2.776 6.780 8.902 1.00 87.75 186 ARG A C 1
ATOM 1494 O O . ARG A 1 186 ? 2.772 7.758 8.151 1.00 87.75 186 ARG A O 1
ATOM 1501 N N . ARG A 1 187 ? 2.793 6.905 10.228 1.00 87.81 187 ARG A N 1
ATOM 1502 C CA . ARG A 1 187 ? 2.813 8.201 10.913 1.00 87.81 187 ARG A CA 1
ATOM 1503 C C . ARG A 1 187 ? 3.961 8.263 11.911 1.00 87.81 187 ARG A C 1
ATOM 1505 O O . ARG A 1 187 ? 4.232 7.295 12.606 1.00 87.81 187 ARG A O 1
ATOM 1512 N N . SER A 1 188 ? 4.631 9.413 11.978 1.00 86.81 188 SER A N 1
ATOM 1513 C CA . SER A 1 188 ? 5.573 9.712 13.065 1.00 86.81 188 SER A CA 1
ATOM 1514 C C . SER A 1 188 ? 4.845 10.106 14.350 1.00 86.81 188 SER A C 1
ATOM 1516 O O . SER A 1 188 ? 5.300 9.763 15.433 1.00 86.81 188 SER A O 1
ATOM 1518 N N . ASP A 1 189 ? 3.708 10.793 14.206 1.00 90.44 189 ASP A N 1
ATOM 1519 C CA . ASP A 1 189 ? 2.799 11.144 15.295 1.00 90.44 189 ASP A CA 1
ATOM 1520 C C . ASP A 1 189 ? 1.548 10.257 15.169 1.00 90.44 189 ASP A C 1
ATOM 1522 O O . ASP A 1 189 ? 0.804 10.414 14.187 1.00 90.44 189 ASP A O 1
ATOM 1526 N N . PRO A 1 190 ? 1.314 9.309 16.096 1.00 89.06 190 PRO A N 1
ATOM 1527 C CA . PRO A 1 190 ? 0.160 8.423 16.037 1.00 89.06 190 PRO A CA 1
ATOM 1528 C C . PRO A 1 190 ? -1.152 9.202 15.973 1.00 89.06 190 PRO A C 1
ATOM 1530 O O . PRO A 1 190 ? -1.312 10.264 16.578 1.00 89.06 190 PRO A O 1
ATOM 1533 N N . LEU A 1 191 ? -2.101 8.673 15.210 1.00 93.75 191 LEU A N 1
ATOM 1534 C CA . LEU A 1 191 ? -3.463 9.166 15.257 1.00 93.75 191 LEU A CA 1
ATOM 1535 C C . LEU A 1 191 ? -4.099 8.772 16.587 1.00 93.75 191 LEU A C 1
ATOM 1537 O O . LEU A 1 191 ? -3.945 7.632 17.018 1.00 93.75 191 LEU A O 1
ATOM 1541 N N . GLU A 1 192 ? -4.892 9.685 17.142 1.00 96.31 192 GLU A N 1
ATOM 1542 C CA . GLU A 1 192 ? -5.777 9.423 18.271 1.00 96.31 192 GLU A CA 1
ATOM 1543 C C . GLU A 1 192 ? -7.220 9.785 17.906 1.00 96.31 192 GLU A C 1
ATOM 1545 O O . GLU A 1 192 ? -7.484 10.882 17.401 1.00 96.31 192 GLU A O 1
ATOM 1550 N N . VAL A 1 193 ? -8.156 8.870 18.160 1.00 97.12 193 VAL A N 1
ATOM 1551 C CA . VAL A 1 193 ? -9.602 9.118 18.060 1.00 97.12 193 VAL A CA 1
ATOM 1552 C C . VAL A 1 193 ? -10.247 8.719 19.375 1.00 97.12 193 VAL A C 1
ATOM 1554 O O . VAL A 1 193 ? -10.019 7.615 19.856 1.00 97.12 193 VAL A O 1
ATOM 1557 N N . LYS A 1 194 ? -11.028 9.619 19.970 1.00 98.00 194 LYS A N 1
ATOM 1558 C CA . LYS A 1 194 ? -11.551 9.455 21.327 1.00 98.00 194 LYS A CA 1
ATOM 1559 C C . LYS A 1 194 ? -13.063 9.632 21.357 1.00 98.00 194 LYS A C 1
ATOM 1561 O O . LYS A 1 194 ? -13.578 10.589 20.780 1.00 98.00 194 LYS A O 1
ATOM 1566 N N . TRP A 1 195 ? -13.729 8.757 22.098 1.00 98.50 195 TRP A N 1
ATOM 1567 C CA . TRP A 1 195 ? -15.123 8.883 22.502 1.00 98.50 195 TRP A CA 1
ATOM 1568 C C . TRP A 1 195 ? -15.199 8.767 24.026 1.00 98.50 195 TRP A C 1
ATOM 1570 O O . TRP A 1 195 ? -14.677 7.811 24.592 1.00 98.50 195 TRP A O 1
ATOM 1580 N N . GLU A 1 196 ? -15.803 9.756 24.678 1.00 98.50 196 GLU A N 1
ATOM 1581 C CA . GLU A 1 196 ? -15.889 9.882 26.142 1.00 98.50 196 GLU A CA 1
ATOM 1582 C C . GLU A 1 196 ? -17.329 9.674 26.617 1.00 98.50 196 GLU A C 1
ATOM 1584 O O . GLU A 1 196 ? -18.260 9.847 25.822 1.00 98.50 196 GLU A O 1
ATOM 1589 N N . ASN A 1 197 ? -17.510 9.378 27.910 1.00 98.25 197 ASN A N 1
ATOM 1590 C CA . ASN A 1 197 ? -18.826 9.258 28.543 1.00 98.25 197 ASN A CA 1
ATOM 1591 C C . ASN A 1 197 ? -19.741 8.254 27.810 1.00 98.25 197 ASN A C 1
ATOM 1593 O O . ASN A 1 197 ? -20.932 8.506 27.601 1.00 98.25 197 ASN A O 1
ATOM 1597 N N . LEU A 1 198 ? -19.169 7.133 27.359 1.00 98.69 198 LEU A N 1
ATOM 1598 C CA . LEU A 1 198 ? -19.920 6.046 26.743 1.00 98.69 198 LEU A CA 1
ATOM 1599 C C . LEU A 1 198 ? -20.525 5.159 27.824 1.00 98.69 198 LEU A C 1
ATOM 1601 O O . LEU A 1 198 ? -19.871 4.852 28.814 1.00 98.69 198 LEU A O 1
ATOM 1605 N N . THR A 1 199 ? -21.742 4.689 27.585 1.00 98.62 199 THR A N 1
ATOM 1606 C CA . THR A 1 199 ? -22.399 3.638 28.372 1.00 98.62 199 THR A CA 1
ATOM 1607 C C . THR A 1 199 ? -22.692 2.443 27.474 1.00 98.62 199 THR A C 1
ATOM 1609 O O . THR A 1 199 ? -22.681 2.573 26.249 1.00 98.62 199 THR A O 1
ATOM 1612 N N . MET A 1 200 ? -23.021 1.286 28.050 1.00 98.44 200 MET A N 1
ATOM 1613 C CA . MET A 1 200 ? -23.402 0.110 27.253 1.00 98.44 200 MET A CA 1
ATOM 1614 C C . MET A 1 200 ? -24.633 0.358 26.361 1.00 98.44 200 MET A C 1
ATOM 1616 O O . MET A 1 200 ? -24.715 -0.198 25.272 1.00 98.44 200 MET A O 1
ATOM 1620 N N . GLU A 1 201 ? -25.540 1.260 26.750 1.00 98.44 201 GLU A N 1
ATOM 1621 C CA . GLU A 1 201 ? -26.702 1.655 25.936 1.00 98.44 201 GLU A CA 1
ATOM 1622 C C . GLU A 1 201 ? -26.330 2.591 24.770 1.00 98.44 201 GLU A C 1
ATOM 1624 O O . GLU A 1 201 ? -26.915 2.524 23.689 1.00 98.44 201 GLU A O 1
ATOM 1629 N N . THR A 1 202 ? -25.351 3.478 24.968 1.00 98.56 202 THR A N 1
ATOM 1630 C CA . THR A 1 202 ? -25.039 4.553 24.008 1.00 98.56 202 THR A CA 1
ATOM 1631 C C . THR A 1 202 ? -23.849 4.248 23.107 1.00 98.56 202 THR A C 1
ATOM 1633 O O . THR A 1 202 ? -23.761 4.808 22.011 1.00 98.56 202 THR A O 1
ATOM 1636 N N . ALA A 1 203 ? -22.944 3.362 23.534 1.00 98.44 203 ALA A N 1
ATOM 1637 C CA . ALA A 1 203 ? -21.653 3.138 22.894 1.00 98.44 203 ALA A CA 1
ATOM 1638 C C . ALA A 1 203 ? -21.789 2.814 21.405 1.00 98.44 203 ALA A C 1
ATOM 1640 O O . ALA A 1 203 ? -21.166 3.475 20.574 1.00 98.44 203 ALA A O 1
ATOM 1641 N N . GLU A 1 204 ? -22.627 1.836 21.053 1.00 98.50 204 GLU A N 1
ATOM 1642 C CA . GLU A 1 204 ? -22.775 1.406 19.661 1.00 98.50 204 GLU A CA 1
ATOM 1643 C C . GLU A 1 204 ? -23.313 2.535 18.773 1.00 98.50 204 GLU A C 1
AT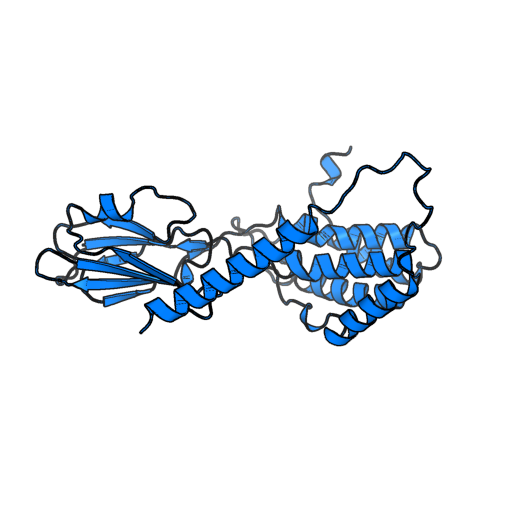OM 1645 O O . GLU A 1 204 ? -22.747 2.809 17.716 1.00 98.50 204 GLU A O 1
ATOM 1650 N N . ALA A 1 205 ? -24.348 3.249 19.227 1.00 98.44 205 ALA A N 1
ATOM 1651 C CA . ALA A 1 205 ? -24.954 4.346 18.476 1.00 98.44 205 ALA A CA 1
ATOM 1652 C C . ALA A 1 205 ? -24.001 5.539 18.289 1.00 98.44 205 ALA A C 1
ATOM 1654 O O . ALA A 1 205 ? -24.034 6.194 17.248 1.00 98.44 205 ALA A O 1
ATOM 1655 N N . VAL A 1 206 ? -23.157 5.827 19.285 1.00 98.50 206 VAL A N 1
ATOM 1656 C CA . VAL A 1 206 ? -22.202 6.943 19.249 1.00 98.50 206 VAL A CA 1
ATOM 1657 C C . VAL A 1 206 ? -20.983 6.607 18.392 1.00 98.50 206 VAL A C 1
ATOM 1659 O O . VAL A 1 206 ? -20.612 7.400 17.526 1.00 98.50 206 VAL A O 1
ATOM 1662 N N . VAL A 1 207 ? -20.360 5.447 18.613 1.00 98.31 207 VAL A N 1
ATOM 1663 C CA . VAL A 1 207 ? -19.122 5.060 17.920 1.00 98.31 207 VAL A CA 1
ATOM 1664 C C . VAL A 1 207 ? -19.394 4.705 16.460 1.00 98.31 207 VAL A C 1
ATOM 1666 O O . VAL A 1 207 ? -18.626 5.099 15.584 1.00 98.31 207 VAL A O 1
ATOM 1669 N N . ASN A 1 208 ? -20.514 4.036 16.173 1.00 98.44 208 ASN A N 1
ATOM 1670 C CA . ASN A 1 208 ? -20.893 3.676 14.805 1.00 98.44 208 ASN A CA 1
ATOM 1671 C C . ASN A 1 208 ? -21.682 4.781 14.087 1.00 98.44 208 ASN A C 1
ATOM 1673 O O . ASN A 1 208 ? -22.261 4.549 13.021 1.00 98.44 208 ASN A O 1
ATOM 1677 N N . LYS A 1 209 ? -21.741 5.990 14.649 1.00 97.69 209 LYS A N 1
ATOM 1678 C CA . LYS A 1 209 ? -22.395 7.100 13.970 1.00 97.69 209 LYS A CA 1
ATOM 1679 C C . LYS A 1 209 ? -21.642 7.429 12.678 1.00 97.69 209 LYS A C 1
ATOM 1681 O O . LYS A 1 209 ? -20.432 7.636 12.697 1.00 97.69 209 LYS A O 1
ATOM 1686 N N . ASP A 1 210 ? -22.374 7.500 11.567 1.00 95.00 210 ASP A N 1
ATOM 1687 C CA . ASP A 1 210 ? -21.850 7.881 10.248 1.00 95.00 210 ASP A CA 1
ATOM 1688 C C . ASP A 1 210 ? -20.674 7.000 9.764 1.00 95.00 210 ASP A C 1
ATOM 1690 O O . ASP A 1 210 ? -19.720 7.499 9.160 1.00 95.00 210 ASP A O 1
ATOM 1694 N N . LEU A 1 211 ? -20.728 5.683 10.030 1.00 96.12 211 LEU A N 1
ATOM 1695 C CA . LEU A 1 211 ? -19.680 4.748 9.600 1.00 96.12 211 LEU A CA 1
ATOM 1696 C C . LEU A 1 211 ? -19.352 4.884 8.109 1.00 96.12 211 LEU A C 1
ATOM 1698 O O . LEU A 1 211 ? -20.222 4.853 7.239 1.00 96.12 211 LEU A O 1
ATOM 1702 N N . SER A 1 212 ? -18.056 4.961 7.823 1.00 93.62 212 SER A N 1
ATOM 1703 C CA . SER A 1 212 ? -17.510 5.030 6.472 1.00 93.62 212 SER A CA 1
ATOM 1704 C C . SER A 1 212 ? -16.143 4.338 6.415 1.00 93.62 212 SER A C 1
ATOM 1706 O O . SER A 1 212 ? -15.572 4.025 7.460 1.00 93.62 212 SER A O 1
ATOM 1708 N N . PRO A 1 213 ? -15.555 4.143 5.223 1.00 86.50 213 PRO A N 1
ATOM 1709 C CA . PRO A 1 213 ? -14.181 3.644 5.100 1.00 86.50 213 PRO A CA 1
ATOM 1710 C C . PRO A 1 213 ? -13.089 4.531 5.740 1.00 86.50 213 PRO A C 1
ATOM 1712 O O . PRO A 1 213 ? -11.934 4.108 5.817 1.00 86.50 213 PRO A O 1
ATOM 1715 N N . GLU A 1 214 ? -13.424 5.750 6.186 1.00 91.06 214 GLU A N 1
ATOM 1716 C CA . GLU A 1 214 ? -12.523 6.626 6.955 1.00 91.06 214 GLU A CA 1
ATOM 1717 C C . GLU A 1 214 ? -12.673 6.446 8.479 1.00 91.06 214 GLU A C 1
ATOM 1719 O O . GLU A 1 214 ? -11.873 6.984 9.249 1.00 91.06 214 GLU A O 1
ATOM 1724 N N . SER A 1 215 ? -13.680 5.694 8.934 1.00 95.38 215 SER A N 1
ATOM 1725 C CA . SER A 1 215 ? -13.841 5.321 10.340 1.00 95.38 215 SER A CA 1
ATOM 1726 C C . SER A 1 215 ? -12.750 4.332 10.747 1.00 95.38 215 SER A C 1
ATOM 1728 O O . SER A 1 215 ? -12.366 3.457 9.975 1.00 95.38 215 SER A O 1
ATOM 1730 N N . TRP A 1 216 ? -12.246 4.454 11.975 1.00 95.44 216 TRP A N 1
ATOM 1731 C CA . TRP A 1 216 ? -11.161 3.587 12.446 1.00 95.44 216 TRP A CA 1
ATOM 1732 C C . TRP A 1 216 ? -11.644 2.244 12.943 1.00 95.44 216 TRP A C 1
ATOM 1734 O O . TRP A 1 216 ? -11.054 1.211 12.630 1.00 95.44 216 TRP A O 1
ATOM 1744 N N . ILE A 1 217 ? -12.740 2.268 13.686 1.00 97.88 217 ILE A N 1
ATOM 1745 C CA . ILE A 1 217 ? -13.349 1.083 14.254 1.00 97.88 217 ILE A CA 1
ATOM 1746 C C . ILE A 1 217 ? -14.856 1.120 14.038 1.00 97.88 217 ILE A C 1
ATOM 1748 O O . ILE A 1 217 ? -15.447 2.188 13.876 1.00 97.88 217 ILE A O 1
ATOM 1752 N N . ARG A 1 218 ? -15.461 -0.061 14.080 1.00 98.31 218 ARG A N 1
ATOM 1753 C CA . ARG A 1 218 ? -16.847 -0.244 14.502 1.00 98.31 218 ARG A CA 1
ATOM 1754 C C . ARG A 1 218 ? -16.849 -1.036 15.799 1.00 98.31 218 ARG A C 1
ATOM 1756 O O . ARG A 1 218 ? -15.925 -1.821 16.037 1.00 98.31 218 ARG A O 1
ATOM 1763 N N . ILE A 1 219 ? -17.905 -0.885 16.582 1.00 98.62 219 ILE A N 1
ATOM 1764 C CA . ILE A 1 219 ? -18.137 -1.733 17.750 1.00 98.62 219 ILE A CA 1
ATOM 1765 C C . ILE A 1 219 ? -19.494 -2.418 17.674 1.00 98.62 219 ILE A C 1
ATOM 1767 O O . ILE A 1 219 ? -20.362 -2.013 16.903 1.00 98.62 219 ILE A O 1
ATOM 1771 N N . LYS A 1 220 ? -19.674 -3.458 18.477 1.00 98.75 220 LYS A N 1
ATOM 1772 C CA . LYS A 1 220 ? -20.971 -4.053 18.773 1.00 98.75 220 LYS A CA 1
ATOM 1773 C C . LYS A 1 220 ? -21.048 -4.339 20.265 1.00 98.75 220 LYS A C 1
ATOM 1775 O O . LYS A 1 220 ? -20.099 -4.886 20.825 1.00 98.75 220 LYS A O 1
ATOM 1780 N N . VAL A 1 221 ? -22.157 -3.985 20.898 1.00 98.69 221 VAL A N 1
ATOM 1781 C CA . VAL A 1 221 ? -22.401 -4.307 22.309 1.00 98.69 221 VAL A CA 1
ATOM 1782 C C . VAL A 1 221 ? -22.838 -5.769 22.427 1.00 98.69 221 VAL A C 1
ATOM 1784 O O . VAL A 1 221 ? -23.704 -6.231 21.683 1.00 98.69 221 VAL A O 1
ATOM 1787 N N . LEU A 1 222 ? -22.188 -6.519 23.319 1.00 98.69 222 LEU A N 1
ATOM 1788 C CA . LEU A 1 222 ? -22.414 -7.956 23.513 1.00 98.69 222 LEU A CA 1
ATOM 1789 C C . LEU A 1 222 ? -23.009 -8.311 24.882 1.00 98.69 222 LEU A C 1
ATOM 1791 O O . LEU A 1 222 ? -23.590 -9.387 25.006 1.00 98.69 222 LEU A O 1
ATOM 1795 N N . GLY A 1 223 ? -22.885 -7.429 25.874 1.00 97.25 223 GLY A N 1
ATOM 1796 C CA . GLY A 1 223 ? -23.375 -7.640 27.236 1.00 97.25 223 GLY A CA 1
ATOM 1797 C C . GLY A 1 223 ? -23.764 -6.333 27.926 1.00 97.25 223 GLY A C 1
ATOM 1798 O O . GLY A 1 223 ? -23.701 -5.264 27.319 1.00 97.25 223 GLY A O 1
ATOM 1799 N N . ASP A 1 224 ? -24.151 -6.428 29.198 1.00 97.19 224 ASP A N 1
ATOM 1800 C CA . ASP A 1 224 ? -24.703 -5.299 29.967 1.00 97.19 224 ASP 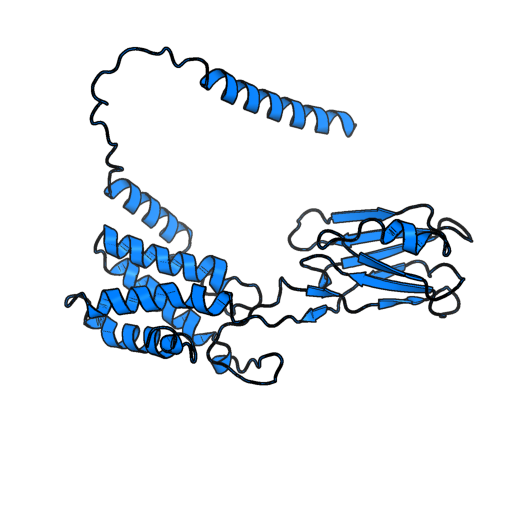A CA 1
ATOM 1801 C C . ASP A 1 224 ? -23.664 -4.610 30.872 1.00 97.19 224 ASP A C 1
ATOM 1803 O O . ASP A 1 224 ? -23.859 -3.472 31.302 1.00 97.19 224 ASP A O 1
ATOM 1807 N N . SER A 1 225 ? -22.546 -5.283 31.159 1.00 97.88 225 SER A N 1
ATOM 1808 C CA . SER A 1 225 ? -21.461 -4.764 31.998 1.00 97.88 225 SER A CA 1
ATOM 1809 C C . SER A 1 225 ? -20.454 -3.950 31.175 1.00 97.88 225 SER A C 1
ATOM 1811 O O . SER A 1 225 ? -20.101 -4.369 30.068 1.00 97.88 225 SER A O 1
ATOM 1813 N N . PRO A 1 226 ? -19.904 -2.837 31.703 1.00 97.81 226 PRO A N 1
ATOM 1814 C CA . PRO A 1 226 ? -18.888 -2.075 30.987 1.00 97.81 226 PRO A CA 1
ATOM 1815 C C . PRO A 1 226 ? -17.613 -2.891 30.727 1.00 97.81 226 PRO A C 1
ATOM 1817 O O . PRO A 1 226 ? -17.199 -3.674 31.598 1.00 97.81 226 PRO A O 1
ATOM 1820 N N . PRO A 1 227 ? -16.951 -2.668 29.574 1.00 98.38 227 PRO A N 1
ATOM 1821 C CA . PRO A 1 227 ? -15.728 -3.366 29.209 1.00 98.38 227 PRO A CA 1
ATOM 1822 C C . PRO A 1 227 ? -14.628 -3.143 30.245 1.00 98.38 227 PRO A C 1
ATOM 1824 O O . PRO A 1 227 ? -14.486 -2.069 30.837 1.00 98.38 227 PRO A O 1
ATOM 1827 N N . LYS A 1 228 ? -13.807 -4.171 30.432 1.00 98.44 228 LYS A N 1
ATOM 1828 C CA . LYS A 1 228 ? -12.629 -4.115 31.283 1.00 98.44 228 LYS A CA 1
ATOM 1829 C C . LYS A 1 228 ? -11.659 -3.053 30.773 1.00 98.44 228 LYS A C 1
ATOM 1831 O O . LYS A 1 228 ? -11.413 -2.924 29.576 1.00 98.44 228 LYS A O 1
ATOM 1836 N N . GLN A 1 229 ? -11.081 -2.302 31.707 1.00 98.50 229 GLN A N 1
ATOM 1837 C CA . GLN A 1 229 ? -10.046 -1.323 31.395 1.00 98.50 229 GLN A CA 1
ATOM 1838 C C . GLN A 1 229 ? -8.775 -2.018 30.893 1.00 98.50 229 GLN A C 1
ATOM 1840 O O . GLN A 1 229 ? -8.303 -2.992 31.488 1.00 98.50 229 GLN A O 1
ATOM 1845 N N . GLY A 1 230 ? -8.183 -1.470 29.833 1.00 98.38 230 GLY A N 1
ATOM 1846 C CA . GLY A 1 230 ? -6.949 -1.986 29.254 1.00 98.38 230 GLY A CA 1
ATOM 1847 C C . GLY A 1 230 ? -6.747 -1.566 27.804 1.00 98.38 230 GLY A C 1
ATOM 1848 O O . GLY A 1 230 ? -7.602 -0.922 27.203 1.00 98.38 230 GLY A O 1
ATOM 1849 N N . ALA A 1 231 ? -5.602 -1.959 27.248 1.00 98.44 231 ALA A N 1
ATOM 1850 C CA . ALA A 1 231 ? -5.271 -1.774 25.842 1.00 98.44 231 ALA A CA 1
ATOM 1851 C C . ALA A 1 231 ? -5.448 -3.093 25.078 1.00 98.44 231 ALA A C 1
ATOM 1853 O O . ALA A 1 231 ? -4.919 -4.131 25.479 1.00 98.44 231 ALA A O 1
ATOM 1854 N N . TYR A 1 232 ? -6.161 -3.026 23.958 1.00 98.38 232 TYR A N 1
ATOM 1855 C CA . TYR A 1 232 ? -6.571 -4.154 23.130 1.00 98.38 232 TYR A CA 1
ATOM 1856 C C . TYR A 1 232 ? -6.045 -3.955 21.701 1.00 98.38 232 TYR A C 1
ATOM 1858 O O . TYR A 1 232 ? -6.652 -3.231 20.905 1.00 98.38 232 TYR A O 1
ATOM 1866 N N . PRO A 1 233 ? -4.885 -4.546 21.365 1.00 97.94 233 PRO A N 1
ATOM 1867 C CA . PRO A 1 233 ? -4.335 -4.499 20.016 1.00 97.94 233 PRO A CA 1
ATOM 1868 C C . PRO A 1 233 ? -5.206 -5.273 19.019 1.00 97.94 233 PRO A C 1
ATOM 1870 O O . PRO A 1 233 ? -5.532 -6.437 19.248 1.00 97.94 233 PRO A O 1
ATOM 1873 N N . LEU A 1 234 ? -5.529 -4.658 17.882 1.00 96.69 234 LEU A N 1
ATOM 1874 C CA . LEU A 1 234 ? -6.253 -5.291 16.776 1.00 96.69 234 LEU A CA 1
ATOM 1875 C C . LEU A 1 234 ? -5.256 -5.860 15.752 1.00 96.69 234 LEU A C 1
ATOM 1877 O O . LEU A 1 234 ? -5.204 -5.420 14.609 1.00 96.69 234 LEU A O 1
ATOM 1881 N N . THR A 1 235 ? -4.406 -6.801 16.169 1.00 93.12 235 THR A N 1
ATOM 1882 C CA . THR A 1 235 ? -3.243 -7.253 15.372 1.00 93.12 235 THR A CA 1
ATOM 1883 C C . THR A 1 235 ? -3.596 -8.117 14.163 1.00 93.12 235 THR A C 1
ATOM 1885 O O . THR A 1 235 ? -2.790 -8.241 13.238 1.00 93.12 235 THR A O 1
ATOM 1888 N N . GLU A 1 236 ? -4.776 -8.733 14.156 1.00 93.62 236 GLU A N 1
ATOM 1889 C CA . GLU A 1 236 ? -5.206 -9.627 13.087 1.00 93.62 236 GLU A CA 1
ATOM 1890 C C . GLU A 1 236 ? -6.091 -8.911 12.068 1.00 93.62 236 GLU A C 1
ATOM 1892 O O . GLU A 1 236 ? -7.011 -8.165 12.407 1.00 93.62 236 GLU A O 1
ATOM 1897 N N . THR A 1 237 ? -5.834 -9.175 10.788 1.00 92.31 237 THR A N 1
ATOM 1898 C CA . THR A 1 237 ? -6.621 -8.638 9.678 1.00 92.31 237 THR A CA 1
ATOM 1899 C C . THR A 1 237 ? -6.939 -9.724 8.662 1.00 92.31 237 THR A C 1
ATOM 1901 O O . THR A 1 237 ? -6.138 -10.626 8.397 1.00 92.31 237 THR A O 1
ATOM 1904 N N . TYR A 1 238 ? -8.114 -9.621 8.046 1.00 89.31 238 TYR A N 1
ATOM 1905 C CA . TYR A 1 238 ? -8.421 -10.351 6.829 1.00 89.31 238 TYR A CA 1
ATOM 1906 C C . TYR A 1 238 ? -7.466 -9.884 5.732 1.00 89.31 238 TYR A C 1
ATOM 1908 O O . TYR A 1 238 ? -7.433 -8.706 5.367 1.00 89.31 238 TYR A O 1
ATOM 1916 N N . ARG A 1 239 ? -6.679 -10.821 5.203 1.00 76.56 239 ARG A N 1
ATOM 1917 C CA . ARG A 1 239 ? -5.740 -10.546 4.119 1.00 76.56 239 ARG A CA 1
ATOM 1918 C C . ARG A 1 239 ? -6.490 -10.503 2.800 1.00 76.56 239 ARG A C 1
ATOM 1920 O O . ARG A 1 239 ? -6.972 -11.531 2.326 1.00 76.56 239 ARG A O 1
ATOM 1927 N N . MET A 1 240 ? -6.552 -9.329 2.187 1.00 83.25 240 MET A N 1
ATOM 1928 C CA . MET A 1 240 ? -6.960 -9.229 0.792 1.00 83.25 240 MET A CA 1
ATOM 1929 C C . MET A 1 240 ? -5.789 -9.634 -0.106 1.00 83.25 240 MET A C 1
ATOM 1931 O O . MET A 1 240 ? -4.649 -9.257 0.147 1.00 83.25 240 MET A O 1
ATOM 1935 N N . VAL A 1 241 ? -6.071 -10.410 -1.150 1.00 87.50 241 VAL A N 1
ATOM 1936 C CA . VAL A 1 241 ? -5.098 -10.779 -2.185 1.00 87.50 241 VAL A CA 1
ATOM 1937 C C . VAL A 1 241 ? -5.615 -10.226 -3.504 1.00 87.50 241 VAL A C 1
ATOM 1939 O O . VAL A 1 241 ? -6.641 -10.686 -4.001 1.00 87.50 241 VAL A O 1
ATOM 1942 N N . LEU A 1 242 ? -4.934 -9.215 -4.039 1.00 87.88 242 LEU A N 1
ATOM 1943 C CA . LEU A 1 242 ? -5.322 -8.529 -5.271 1.00 87.88 242 LEU A CA 1
ATOM 1944 C C . LEU A 1 242 ? -4.249 -8.717 -6.344 1.00 87.88 242 LEU A C 1
ATOM 1946 O O . LEU A 1 242 ? -3.083 -8.397 -6.108 1.00 87.88 242 LEU A O 1
ATOM 1950 N N . HIS A 1 243 ? -4.655 -9.154 -7.538 1.00 90.06 243 HIS A N 1
ATOM 1951 C CA . HIS A 1 243 ? -3.770 -9.308 -8.700 1.00 90.06 243 HIS A CA 1
ATOM 1952 C C . HIS A 1 243 ? -4.164 -8.388 -9.857 1.00 90.06 243 HIS A C 1
ATOM 1954 O O . HIS A 1 243 ? -3.297 -7.810 -10.515 1.00 90.06 243 HIS A O 1
ATOM 1960 N N . GLU A 1 244 ? -5.467 -8.245 -10.092 1.00 85.75 244 GLU A N 1
ATOM 1961 C CA . GLU A 1 244 ? -6.071 -7.747 -11.331 1.00 85.75 244 GLU A CA 1
ATOM 1962 C C . GLU A 1 244 ? -5.803 -6.256 -11.600 1.00 85.75 244 GLU A C 1
ATOM 1964 O O . GLU A 1 244 ? -5.794 -5.843 -12.755 1.00 85.75 244 GLU A O 1
ATOM 1969 N N . LEU A 1 245 ? -5.521 -5.459 -10.564 1.00 86.88 245 LEU A N 1
ATOM 1970 C CA . LEU A 1 245 ? -5.122 -4.052 -10.711 1.00 86.88 245 LEU A CA 1
ATOM 1971 C C . LEU A 1 245 ? -3.610 -3.896 -10.923 1.00 86.88 245 LEU A C 1
ATOM 1973 O O . LEU A 1 245 ? -3.167 -3.124 -11.768 1.00 86.88 245 LEU A O 1
ATOM 1977 N N . HIS A 1 246 ? -2.808 -4.604 -10.127 1.00 91.88 246 HIS A N 1
ATOM 1978 C CA . HIS A 1 246 ? -1.369 -4.354 -10.056 1.00 91.88 246 HIS A CA 1
ATOM 1979 C C . HIS A 1 246 ? -0.601 -5.026 -11.191 1.00 91.88 246 HIS A C 1
ATOM 1981 O O . HIS A 1 246 ? 0.329 -4.434 -11.731 1.00 91.88 246 HIS A O 1
ATOM 1987 N N . THR A 1 247 ? -0.999 -6.238 -11.578 1.00 92.94 247 THR A N 1
ATOM 1988 C CA . THR A 1 247 ? -0.292 -7.015 -12.605 1.00 92.94 247 THR A CA 1
ATOM 1989 C C . THR A 1 247 ? -0.254 -6.282 -13.952 1.00 92.94 247 THR A C 1
ATOM 1991 O O . THR A 1 247 ? 0.830 -6.199 -14.528 1.00 92.94 247 THR A O 1
ATOM 1994 N N . PRO A 1 248 ? -1.353 -5.675 -14.455 1.00 92.38 248 PRO A N 1
ATOM 1995 C CA . PRO A 1 248 ? -1.296 -4.886 -15.686 1.00 92.38 248 PRO A CA 1
ATOM 1996 C C . PRO A 1 248 ? -0.342 -3.694 -15.600 1.00 92.38 248 PRO A C 1
ATOM 1998 O O . PRO A 1 248 ? 0.467 -3.505 -16.503 1.00 92.38 248 PRO A O 1
ATOM 2001 N N . ILE A 1 249 ? -0.380 -2.930 -14.504 1.00 94.81 249 ILE A N 1
ATOM 2002 C CA . ILE A 1 249 ? 0.489 -1.758 -14.317 1.00 94.81 249 ILE A CA 1
ATOM 2003 C C . ILE A 1 249 ? 1.965 -2.180 -14.270 1.00 94.81 249 ILE A C 1
ATOM 2005 O O . ILE A 1 249 ? 2.801 -1.556 -14.917 1.00 94.81 249 ILE A O 1
ATOM 2009 N N . ILE A 1 250 ? 2.280 -3.275 -13.569 1.00 96.38 250 ILE A N 1
ATOM 2010 C CA . ILE A 1 250 ? 3.633 -3.853 -13.535 1.00 96.38 250 ILE A CA 1
ATOM 2011 C C . ILE A 1 250 ? 4.053 -4.364 -14.918 1.00 96.38 250 ILE A C 1
ATOM 2013 O O . ILE A 1 250 ? 5.223 -4.271 -15.272 1.00 96.38 250 ILE A O 1
ATOM 2017 N N . GLY A 1 251 ? 3.117 -4.886 -15.713 1.00 94.81 251 GLY A N 1
ATOM 2018 C CA . GLY A 1 251 ? 3.388 -5.426 -17.043 1.00 94.81 251 GLY A CA 1
ATOM 2019 C C . GLY A 1 251 ? 3.631 -4.381 -18.136 1.00 94.81 251 GLY A C 1
ATOM 2020 O O . GLY A 1 251 ? 4.339 -4.680 -19.097 1.00 94.81 251 GLY A O 1
ATOM 2021 N N . ILE A 1 252 ? 3.086 -3.164 -18.016 1.00 95.31 252 ILE A N 1
ATOM 2022 C CA . ILE A 1 252 ? 3.200 -2.116 -19.051 1.00 95.31 252 ILE A CA 1
ATOM 2023 C C . ILE A 1 252 ? 4.661 -1.837 -19.457 1.00 95.31 252 ILE A C 1
ATOM 2025 O O . ILE A 1 252 ? 4.945 -1.895 -20.657 1.00 95.31 252 ILE A O 1
ATOM 2029 N N . PRO A 1 253 ? 5.613 -1.599 -18.530 1.00 97.44 253 PRO A N 1
ATOM 2030 C CA . PRO A 1 253 ? 7.009 -1.362 -18.894 1.00 97.44 253 PRO A CA 1
ATOM 2031 C C . PRO A 1 253 ? 7.638 -2.526 -19.672 1.00 97.44 253 PRO A C 1
ATOM 2033 O O . PRO A 1 253 ? 8.378 -2.293 -20.625 1.00 97.44 253 PRO A O 1
ATOM 2036 N N . PHE A 1 254 ? 7.308 -3.779 -19.336 1.00 96.81 254 PHE A N 1
ATOM 2037 C CA . PHE A 1 254 ? 7.796 -4.955 -20.068 1.00 96.81 254 PHE A CA 1
ATOM 2038 C C . PHE A 1 254 ? 7.289 -4.988 -21.510 1.00 96.81 254 PHE A C 1
ATOM 2040 O O . PHE A 1 254 ? 8.064 -5.262 -22.427 1.00 96.81 254 PHE A O 1
ATOM 2047 N N . LEU A 1 255 ? 6.004 -4.687 -21.719 1.00 96.06 255 LEU A N 1
ATOM 2048 C CA . LEU A 1 255 ? 5.411 -4.635 -23.056 1.00 96.06 255 LEU A CA 1
ATOM 2049 C C . LEU A 1 255 ? 6.015 -3.500 -23.889 1.00 96.06 255 LEU A C 1
ATOM 2051 O O . LEU A 1 255 ? 6.368 -3.720 -25.045 1.00 96.06 255 LEU A O 1
ATOM 2055 N N . ARG A 1 256 ? 6.203 -2.316 -23.289 1.00 97.31 256 ARG A N 1
ATOM 2056 C CA . ARG A 1 256 ? 6.860 -1.174 -23.945 1.00 97.31 256 ARG A CA 1
ATOM 2057 C C . ARG A 1 256 ? 8.304 -1.490 -24.334 1.00 97.31 256 ARG A C 1
ATOM 2059 O O . ARG A 1 256 ? 8.722 -1.154 -25.437 1.00 97.31 256 ARG A O 1
ATOM 2066 N N . PHE A 1 257 ? 9.056 -2.152 -23.456 1.00 97.75 257 PHE A N 1
ATOM 2067 C CA . PHE A 1 257 ? 10.420 -2.582 -23.753 1.00 97.75 257 PHE A CA 1
ATOM 2068 C C . PHE A 1 257 ? 10.461 -3.611 -24.882 1.00 97.75 257 PHE A C 1
ATOM 2070 O O . PHE A 1 257 ? 11.273 -3.485 -25.794 1.00 97.75 257 PHE A O 1
ATOM 2077 N N . ALA A 1 258 ? 9.569 -4.605 -24.855 1.00 97.12 258 ALA A N 1
ATOM 2078 C CA . ALA A 1 258 ? 9.514 -5.618 -25.899 1.00 97.12 258 ALA A CA 1
ATOM 2079 C C . ALA A 1 258 ? 9.194 -5.005 -27.272 1.00 97.12 258 ALA A C 1
ATOM 2081 O O . ALA A 1 258 ? 9.918 -5.265 -28.230 1.00 97.12 258 ALA A O 1
ATOM 2082 N N . ASP A 1 259 ? 8.175 -4.143 -27.354 1.00 96.75 259 ASP A N 1
ATOM 2083 C CA . ASP A 1 259 ? 7.846 -3.398 -28.576 1.00 96.75 259 ASP A CA 1
ATOM 2084 C C . ASP A 1 259 ? 9.042 -2.576 -29.082 1.00 96.75 259 ASP A C 1
ATOM 2086 O O . ASP A 1 259 ? 9.424 -2.674 -30.249 1.00 96.75 259 ASP A O 1
ATOM 2090 N N . LEU A 1 260 ? 9.694 -1.829 -28.183 1.00 97.56 260 LEU A N 1
ATOM 2091 C CA . LEU A 1 260 ? 10.869 -1.023 -28.501 1.00 97.56 260 LEU A CA 1
ATOM 2092 C C . LEU A 1 260 ? 12.012 -1.860 -29.090 1.00 97.56 260 LEU A C 1
ATOM 2094 O O . LEU A 1 260 ? 12.608 -1.453 -30.090 1.00 97.56 260 LEU A O 1
ATOM 2098 N N . VAL A 1 261 ? 12.316 -3.008 -28.484 1.00 97.56 261 VAL A N 1
ATOM 2099 C CA . VAL A 1 261 ? 13.388 -3.903 -28.935 1.00 97.56 261 VAL A CA 1
ATOM 2100 C C . VAL A 1 261 ? 13.050 -4.496 -30.301 1.00 97.56 261 VAL A C 1
ATOM 2102 O O . VAL A 1 261 ? 13.859 -4.389 -31.219 1.00 97.56 261 VAL A O 1
ATOM 2105 N N . PHE A 1 262 ? 11.842 -5.038 -30.481 1.00 96.50 262 PHE A N 1
ATOM 2106 C CA . PHE A 1 262 ? 11.461 -5.697 -31.735 1.00 96.50 262 PHE A CA 1
ATOM 2107 C C . PHE A 1 262 ? 11.339 -4.738 -32.925 1.00 96.50 262 PHE A C 1
ATOM 2109 O O . PHE A 1 262 ? 11.576 -5.142 -34.062 1.00 96.50 262 PHE A O 1
ATOM 2116 N N . ARG A 1 263 ? 11.010 -3.461 -32.694 1.00 97.19 263 ARG A N 1
ATOM 2117 C CA . ARG A 1 263 ? 10.928 -2.453 -33.766 1.00 97.19 263 ARG A CA 1
ATOM 2118 C C . ARG A 1 263 ? 12.254 -1.748 -34.069 1.00 97.19 263 ARG A C 1
ATOM 2120 O O . ARG A 1 263 ? 12.309 -0.953 -35.007 1.00 97.19 263 ARG A O 1
ATOM 2127 N N . THR A 1 264 ? 13.310 -2.002 -33.292 1.00 97.62 264 THR A N 1
ATOM 2128 C CA . THR A 1 264 ? 14.583 -1.271 -33.388 1.00 97.62 264 THR A CA 1
ATOM 2129 C C . THR A 1 264 ? 15.747 -2.243 -33.595 1.00 97.62 264 THR A C 1
ATOM 2131 O O . THR A 1 264 ? 16.297 -2.738 -32.615 1.00 97.62 264 THR A O 1
ATOM 2134 N N . PRO A 1 265 ? 16.214 -2.472 -34.840 1.00 96.75 265 PRO A N 1
ATOM 2135 C CA . PRO A 1 265 ? 17.270 -3.455 -35.119 1.00 96.75 265 PRO A CA 1
ATOM 2136 C C . PRO A 1 265 ? 18.568 -3.252 -34.322 1.00 96.75 265 PRO A C 1
ATOM 2138 O O . PRO A 1 265 ? 19.251 -4.211 -33.977 1.00 96.75 265 PRO A O 1
ATOM 2141 N N . ALA A 1 266 ? 18.900 -2.003 -33.977 1.00 96.69 266 ALA A N 1
ATOM 2142 C CA . ALA A 1 266 ? 20.065 -1.681 -33.150 1.00 96.69 266 ALA A CA 1
ATOM 2143 C C . ALA A 1 266 ? 19.980 -2.237 -31.712 1.00 96.69 266 ALA A C 1
ATOM 2145 O O . ALA A 1 266 ? 20.995 -2.306 -31.025 1.00 96.69 266 ALA A O 1
ATOM 2146 N N . LEU A 1 267 ? 18.788 -2.632 -31.257 1.00 97.31 267 LEU A N 1
ATOM 2147 C CA . LEU A 1 267 ? 18.527 -3.200 -29.935 1.00 97.31 267 LEU A CA 1
ATOM 2148 C C . LEU A 1 267 ? 18.426 -4.730 -29.943 1.00 97.31 267 LEU A C 1
ATOM 2150 O O . LEU A 1 267 ? 18.075 -5.303 -28.914 1.00 97.31 267 LEU A O 1
ATOM 2154 N N . ALA A 1 268 ? 18.781 -5.403 -31.044 1.00 96.50 268 ALA A N 1
ATOM 2155 C CA . ALA A 1 268 ? 18.700 -6.862 -31.169 1.00 96.50 268 ALA A CA 1
ATOM 2156 C C . ALA A 1 268 ? 19.409 -7.627 -30.030 1.00 96.50 268 ALA A C 1
ATOM 2158 O O . ALA A 1 268 ? 18.985 -8.710 -29.637 1.00 96.50 268 ALA A O 1
ATOM 2159 N N . ILE A 1 269 ? 20.448 -7.038 -29.422 1.00 96.38 269 ILE A N 1
ATOM 2160 C CA . ILE A 1 269 ? 21.134 -7.608 -28.249 1.00 96.38 269 ILE A CA 1
ATOM 2161 C C . ILE A 1 269 ? 20.200 -7.844 -27.045 1.00 96.38 269 ILE A C 1
ATOM 2163 O O . ILE A 1 269 ? 20.453 -8.727 -26.227 1.00 96.38 269 ILE A O 1
ATOM 2167 N N . TYR A 1 270 ? 19.103 -7.093 -26.946 1.00 96.00 270 TYR A N 1
ATOM 2168 C CA . TYR A 1 270 ? 18.115 -7.207 -25.877 1.00 96.00 270 TYR A CA 1
ATOM 2169 C C . TYR A 1 270 ? 16.955 -8.157 -26.209 1.00 96.00 270 TYR A C 1
ATOM 2171 O O . TYR A 1 270 ? 16.117 -8.401 -25.339 1.00 96.00 270 TYR A O 1
ATOM 2179 N N . GLU A 1 271 ? 16.884 -8.734 -27.4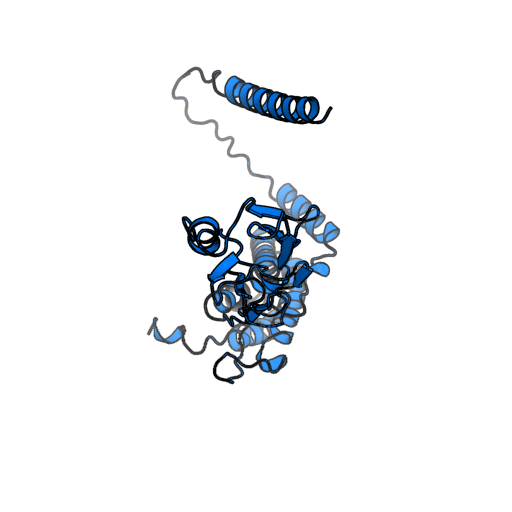14 1.00 94.56 271 GLU A N 1
ATOM 2180 C CA . GLU A 1 271 ? 15.787 -9.630 -27.817 1.00 94.56 271 GLU A CA 1
ATOM 2181 C C . GLU A 1 271 ? 15.541 -10.789 -26.837 1.00 94.56 271 GLU A C 1
ATOM 2183 O O . GLU A 1 271 ? 14.382 -10.997 -26.464 1.00 94.56 271 GLU A O 1
ATOM 2188 N N . PRO A 1 272 ? 16.566 -11.501 -26.316 1.00 92.50 272 PRO A N 1
ATOM 2189 C CA . PRO A 1 272 ? 16.333 -12.553 -25.327 1.00 92.50 272 PRO A CA 1
ATOM 2190 C C . PRO A 1 272 ? 15.613 -12.038 -24.072 1.00 92.50 272 PRO A C 1
ATOM 2192 O O . PRO A 1 272 ? 14.750 -12.718 -23.515 1.00 92.50 272 PRO A O 1
ATOM 2195 N N . LYS A 1 273 ? 15.927 -10.808 -23.643 1.00 90.69 273 LYS A N 1
ATOM 2196 C CA . LYS A 1 273 ? 15.279 -10.153 -22.500 1.00 90.69 273 LYS A CA 1
ATOM 2197 C C . LYS A 1 273 ? 13.860 -9.707 -22.843 1.00 90.69 273 LYS A C 1
ATOM 2199 O O . LYS A 1 273 ? 12.963 -9.929 -22.037 1.00 90.69 273 LYS A O 1
ATOM 2204 N N . ALA A 1 274 ? 13.627 -9.165 -24.037 1.00 91.06 274 ALA A N 1
ATOM 2205 C CA . ALA A 1 274 ? 12.299 -8.782 -24.524 1.00 91.06 274 ALA A CA 1
ATOM 2206 C C . ALA A 1 274 ? 11.340 -9.983 -24.643 1.00 91.06 274 ALA A C 1
ATOM 2208 O O . ALA A 1 274 ? 10.161 -9.894 -24.286 1.00 91.06 274 ALA A O 1
ATOM 2209 N N . VAL A 1 275 ? 11.844 -11.142 -25.076 1.00 88.19 275 VAL A N 1
ATOM 2210 C CA . VAL A 1 275 ? 11.081 -12.399 -25.095 1.00 88.19 275 VAL A CA 1
ATOM 2211 C C . VAL A 1 275 ? 10.738 -12.846 -23.672 1.00 88.19 275 VAL A C 1
ATOM 2213 O O . VAL A 1 275 ? 9.582 -13.142 -23.381 1.00 88.19 275 VAL A O 1
ATOM 2216 N N . CYS A 1 276 ? 11.702 -12.845 -22.749 1.00 81.19 276 CYS A N 1
ATOM 2217 C CA . CYS A 1 276 ? 11.439 -13.183 -21.346 1.00 81.19 276 CYS A CA 1
ATOM 2218 C C . CYS A 1 276 ? 10.454 -12.212 -20.679 1.00 81.19 276 CYS A C 1
ATOM 2220 O O . CYS A 1 276 ? 9.583 -12.653 -19.936 1.00 81.19 276 CYS A O 1
ATOM 2222 N N . ALA A 1 277 ? 10.551 -10.917 -20.975 1.00 77.50 277 ALA A N 1
ATOM 2223 C CA . ALA A 1 277 ? 9.650 -9.871 -20.504 1.00 77.50 277 ALA A CA 1
ATOM 2224 C C . ALA A 1 277 ? 8.208 -10.093 -20.992 1.00 77.50 277 ALA A C 1
ATOM 2226 O O . ALA A 1 277 ? 7.273 -10.114 -20.194 1.00 77.50 277 ALA A O 1
ATOM 2227 N N . SER A 1 278 ? 8.027 -10.330 -22.292 1.00 73.56 278 SER A N 1
ATOM 2228 C CA . SER A 1 278 ? 6.709 -10.541 -22.908 1.00 73.56 278 SER A CA 1
ATOM 2229 C C . SER A 1 278 ? 6.073 -11.885 -22.532 1.00 73.56 278 SER A C 1
ATOM 2231 O O . SER A 1 278 ? 4.870 -11.954 -22.285 1.00 73.56 278 SER A O 1
ATOM 2233 N N . LEU A 1 279 ? 6.866 -12.958 -22.425 1.00 63.47 279 LEU A N 1
ATOM 2234 C CA . LEU A 1 279 ? 6.383 -14.271 -21.985 1.00 63.47 279 LEU A CA 1
ATOM 2235 C C . LEU A 1 279 ? 6.191 -14.342 -20.463 1.00 63.47 279 LEU A C 1
ATOM 2237 O O . LEU A 1 279 ? 5.308 -15.051 -19.979 1.00 63.47 279 LEU A O 1
ATOM 2241 N N . GLY A 1 280 ? 7.019 -13.623 -19.706 1.00 59.34 280 GLY A N 1
ATOM 2242 C CA . GLY A 1 280 ? 6.909 -13.455 -18.261 1.00 59.34 280 GLY A CA 1
ATOM 2243 C C . GLY A 1 280 ? 5.676 -12.645 -17.870 1.00 59.34 280 GLY A C 1
ATOM 2244 O O . GLY A 1 280 ? 5.047 -12.948 -16.861 1.00 59.34 280 GLY A O 1
ATOM 2245 N N . ALA A 1 281 ? 5.274 -11.706 -18.724 1.00 55.72 281 ALA A N 1
ATOM 2246 C CA . ALA A 1 281 ? 4.015 -10.983 -18.647 1.00 55.72 281 ALA A CA 1
ATOM 2247 C C . ALA A 1 281 ? 2.865 -11.697 -19.381 1.00 55.72 281 ALA A C 1
ATOM 2249 O O . ALA A 1 281 ? 1.920 -11.026 -19.786 1.00 55.72 281 ALA A O 1
ATOM 2250 N N . LYS A 1 282 ? 2.903 -13.028 -19.595 1.00 52.66 282 LYS A N 1
ATOM 2251 C CA . LYS A 1 282 ? 1.753 -13.773 -20.145 1.00 52.66 282 LYS A CA 1
ATOM 2252 C C . LYS A 1 282 ? 0.540 -13.596 -19.235 1.00 52.66 282 LYS A C 1
ATOM 2254 O O . LYS A 1 282 ? 0.301 -14.409 -18.352 1.00 52.66 282 LYS A O 1
ATOM 2259 N N . PHE A 1 283 ? -0.245 -12.561 -19.511 1.00 51.09 283 PHE A N 1
ATOM 2260 C CA . PHE A 1 283 ? -1.580 -12.343 -18.994 1.00 51.09 283 PHE A CA 1
ATOM 2261 C C . PHE A 1 283 ? -2.462 -13.451 -19.563 1.00 51.09 283 PHE A C 1
ATOM 2263 O O . PHE A 1 283 ? -2.807 -13.388 -20.746 1.00 51.09 283 PHE A O 1
ATOM 2270 N N . PRO A 1 284 ? -2.877 -14.465 -18.786 1.00 40.66 284 PRO A N 1
ATOM 2271 C CA . PRO A 1 284 ? -3.587 -15.608 -19.352 1.00 40.66 284 PRO A CA 1
ATOM 2272 C C . PRO A 1 284 ? -4.986 -15.260 -19.898 1.00 40.66 284 PRO A C 1
ATOM 2274 O O . PRO A 1 284 ? -5.713 -16.164 -20.295 1.00 40.66 284 PRO A O 1
ATOM 2277 N N . ARG A 1 285 ? -5.411 -13.982 -19.881 1.00 43.53 285 ARG A N 1
ATOM 2278 C CA . ARG A 1 285 ? -6.780 -13.557 -20.224 1.00 43.53 285 ARG A CA 1
ATOM 2279 C C . ARG A 1 285 ? -6.939 -12.227 -20.977 1.00 43.53 285 ARG A C 1
ATOM 2281 O O . ARG A 1 285 ? -8.061 -11.923 -21.359 1.00 43.53 285 ARG A O 1
ATOM 2288 N N . LEU A 1 286 ? -5.886 -11.445 -21.235 1.00 39.22 286 LEU A N 1
ATOM 2289 C CA . LEU A 1 286 ? -6.042 -10.140 -21.916 1.00 39.22 286 LEU A CA 1
ATOM 2290 C C . LEU A 1 286 ? -6.087 -10.241 -23.451 1.00 39.22 286 LEU A C 1
ATOM 2292 O O . LEU A 1 286 ? -6.718 -9.414 -24.098 1.00 39.22 286 LEU A O 1
ATOM 2296 N N . LEU A 1 287 ? -5.515 -11.295 -24.038 1.00 36.88 287 LEU A N 1
ATOM 2297 C CA . LEU A 1 287 ? -5.554 -11.520 -25.492 1.00 36.88 287 LEU A CA 1
ATOM 2298 C C . LEU A 1 287 ? -6.892 -12.087 -26.008 1.00 36.88 287 LEU A C 1
ATOM 2300 O O . LEU A 1 287 ? -7.065 -12.218 -27.212 1.00 36.88 287 LEU A O 1
ATOM 2304 N N . GLY A 1 288 ? -7.850 -12.391 -25.124 1.00 32.28 288 GLY A N 1
ATOM 2305 C CA . GLY A 1 288 ? -9.194 -12.845 -25.508 1.00 32.28 288 GLY A CA 1
ATOM 2306 C C . GLY A 1 288 ? -10.200 -11.724 -25.799 1.00 32.28 288 GLY A C 1
ATOM 2307 O O . GLY A 1 288 ? -11.339 -12.026 -26.122 1.00 32.28 288 GLY A O 1
ATOM 2308 N N . PHE A 1 289 ? -9.809 -10.451 -25.656 1.00 31.11 289 PHE A N 1
ATOM 2309 C CA . PHE A 1 289 ? -10.677 -9.287 -25.903 1.00 31.11 289 PHE A CA 1
ATOM 2310 C C . PHE A 1 289 ? -10.310 -8.489 -27.166 1.00 31.11 289 PHE A C 1
ATOM 2312 O O . PHE A 1 289 ? -10.991 -7.521 -27.492 1.00 31.11 289 PHE A O 1
ATOM 2319 N N . LEU A 1 290 ? -9.246 -8.879 -27.873 1.00 30.56 290 LEU A N 1
ATOM 2320 C CA . LEU A 1 290 ? -8.790 -8.237 -29.115 1.00 30.56 290 LEU A CA 1
ATOM 2321 C C . LEU A 1 290 ? -8.724 -9.216 -30.303 1.00 30.56 290 LEU A C 1
ATOM 2323 O O . LEU A 1 290 ? -8.025 -8.944 -31.278 1.00 30.56 290 LEU A O 1
ATOM 2327 N N . ALA A 1 291 ? -9.450 -10.334 -30.226 1.00 32.75 291 ALA A N 1
ATOM 2328 C CA . ALA A 1 291 ? -9.663 -11.269 -31.330 1.00 32.75 291 ALA A CA 1
ATOM 2329 C C . ALA A 1 291 ? -11.160 -11.419 -31.610 1.00 32.75 291 ALA A C 1
ATOM 2331 O O . ALA A 1 291 ? -11.924 -11.500 -30.620 1.00 32.75 291 ALA A O 1
#

Foldseek 3Di:
DVVVVVVVVVVVVVVVVVVVVVVVPPDDPDDPDPPPPPPPPPPLVVVLVVVVVVCVVCVNCPVLLDLACQVPSLLPPLLVQLLVLLVNCVSPVPCVSVVSSLVSLVSVLCNAQLNVVNAAPVRDGDLFGKYFQFAWKFDWDFFAAPVRHGFKTKIFQASGQLLQKKWFWADPDFFWIKTWIWGCVVHPDIDIDIDGRDGLVCVQVVLCPPDDNHRGMHMDGDDHGDGDGDMDRRNDTDTHIDTPPRLVSSLVSLQSVLVVQVVDVVNVVCNVVSVCSVVSSPPVPPVVVVD

Sequence (291 aa):
MMKILRWRKALRLVLVILVLIGLATGLSFQGCGPPPNTAKTIVFQEARQTYDALLKATSFGENLLYRDNLTGRIVWNEAQFMESLINMYDLTKDARYLEIFVEHADNVLQVRDDRARRPDYAGRVRPDWQTGGYYTLGVPVTIPDDQGEPALEVQGIHRAGNEHTVVEIIREDGEHFTLLVHNDFRRSDPLEVKWENLTMETAEAVVNKDLSPESWIRIKVLGDSPPKQGAYPLTETYRMVLHELHTPIIGIPFLRFADLVFRTPALAIYEPKAVCASLGAKFPRLLGFLA